Protein AF-A0A5C7Q2M7-F1 (afdb_monomer)

Solvent-accessible surface area (backbone atoms only — not comparable to full-atom values): 17673 Å² total; per-residue (Å²): 134,87,75,82,48,72,68,59,28,49,53,49,44,52,52,43,51,53,51,63,60,68,46,81,77,62,80,54,80,92,40,46,65,53,50,62,52,48,70,45,46,60,54,32,52,50,61,51,58,69,58,64,61,49,78,75,56,42,74,46,78,37,83,94,42,64,49,96,79,22,68,68,56,49,51,58,60,68,67,47,75,72,81,67,89,84,70,90,76,76,52,70,62,76,77,47,58,50,48,40,39,65,21,40,60,81,65,57,18,50,52,48,49,50,50,53,43,47,52,53,40,47,56,45,45,55,70,51,75,85,37,75,68,34,60,42,42,40,62,33,49,52,52,45,50,50,53,47,53,62,51,52,66,61,53,71,43,69,55,52,57,40,14,50,43,48,29,59,44,48,63,64,42,40,56,95,46,67,88,35,67,54,32,43,47,35,61,78,66,48,43,54,79,60,42,45,28,75,94,59,56,60,69,62,52,48,52,54,35,70,66,46,78,79,52,93,75,75,38,53,36,58,30,50,51,51,51,51,59,60,37,43,69,82,49,50,56,48,66,71,54,42,54,48,53,52,51,52,49,52,55,57,55,69,43,88,88,70,48,84,58,46,47,57,61,61,66,61,50,51,60,52,46,58,70,32,47,75,84,82,73,90,69,95,72,84,87,82,82,86,84,85,90,74,91,77,83,80,134

Nearest PDB structures (foldseek):
  6h2f-assembly1_J  TM=1.837E-01  e=7.563E+00  Aeromonas hydrophila subsp. hydrophila AL09-71

pLDDT: mean 75.09, std 18.88, range [27.41, 95.38]

Foldseek 3Di:
DDDDDLVNLLLLLVVLLVVLLPPPQDPDPLCNVVNVLSLCLLVLQVVLVDDVCCVVQNPCSDSVNPDCPRPVVVVSVVPPPPPDCPDDDDACCNVQQDALLLQEDDVVSVLVVLLVSLVSNCCSQPVPPPDPRVVSSVSSNVSSVVSNVSSVVVCVDLLSVLSNLVSLLSPQLADSDCLQLSNVLCVVVVCSNLQHSPPADSVVSVVSSVVPVPDPHAANQRSVVVSCNRSDLSDLQDPVSLVVSLVSLVVQQPDPPDDPRNRHDSVVSSVSSVVSHDDDPDDDDDDDDDDDDDPDDDD

Structure (mmCIF, N/CA/C/O backbone):
data_AF-A0A5C7Q2M7-F1
#
_entry.id   AF-A0A5C7Q2M7-F1
#
loop_
_atom_site.group_PDB
_atom_site.id
_atom_site.type_symbol
_atom_site.label_atom_id
_atom_site.label_alt_id
_atom_site.label_comp_id
_atom_site.label_asym_id
_atom_site.label_entity_id
_atom_site.label_seq_id
_atom_site.pdbx_PDB_ins_code
_atom_site.Cartn_x
_atom_site.Cartn_y
_atom_site.Cartn_z
_atom_site.occupancy
_atom_site.B_iso_or_equiv
_atom_site.auth_seq_id
_atom_site.auth_comp_id
_atom_site.auth_asym_id
_atom_site.auth_atom_id
_atom_site.pdbx_PDB_model_num
ATOM 1 N N . MET A 1 1 ? 28.046 7.693 4.154 1.00 38.03 1 MET A N 1
ATOM 2 C CA . MET A 1 1 ? 26.949 7.409 3.202 1.00 38.03 1 MET A CA 1
ATOM 3 C C . MET A 1 1 ? 27.587 6.748 1.987 1.00 38.03 1 MET A C 1
ATOM 5 O O . MET A 1 1 ? 28.243 7.447 1.228 1.00 38.03 1 MET A O 1
ATOM 9 N N . MET A 1 2 ? 27.538 5.417 1.864 1.00 44.50 2 MET A N 1
ATOM 10 C CA . MET A 1 2 ? 28.098 4.747 0.680 1.00 44.50 2 MET A CA 1
ATOM 11 C C . MET A 1 2 ? 27.167 5.000 -0.513 1.00 44.50 2 MET A C 1
ATOM 13 O O . MET A 1 2 ? 25.952 4.827 -0.408 1.00 44.50 2 MET A O 1
ATOM 17 N N . GLY A 1 3 ? 27.727 5.516 -1.605 1.00 59.09 3 GLY A N 1
ATOM 18 C CA . GLY A 1 3 ? 27.034 5.664 -2.881 1.00 59.09 3 GLY A CA 1
ATOM 19 C C . GLY A 1 3 ? 26.817 4.311 -3.552 1.00 59.09 3 GLY A C 1
ATOM 20 O O . GLY A 1 3 ? 27.581 3.390 -3.290 1.00 59.09 3 GLY A O 1
ATOM 21 N N . LEU A 1 4 ? 25.796 4.188 -4.406 1.00 62.28 4 LEU A N 1
ATOM 22 C CA . LEU A 1 4 ? 25.661 2.997 -5.251 1.00 62.28 4 LEU A CA 1
ATOM 23 C C . LEU A 1 4 ? 26.753 3.042 -6.321 1.00 62.28 4 LEU A C 1
ATOM 25 O O . LEU A 1 4 ? 26.863 4.042 -7.030 1.00 62.28 4 LEU A O 1
ATOM 29 N N . SER A 1 5 ? 27.528 1.972 -6.444 1.00 71.19 5 SER A N 1
ATOM 30 C CA . SER A 1 5 ? 28.455 1.773 -7.557 1.00 71.19 5 SER A CA 1
ATOM 31 C C . SER A 1 5 ? 27.706 1.619 -8.887 1.00 71.19 5 SER A C 1
ATOM 33 O O . SER A 1 5 ? 26.526 1.259 -8.915 1.00 71.19 5 SER A O 1
ATOM 35 N N . ASP A 1 6 ? 28.393 1.835 -10.010 1.00 66.94 6 ASP A N 1
ATOM 36 C CA . ASP A 1 6 ? 27.803 1.639 -11.343 1.00 66.94 6 ASP A CA 1
ATOM 37 C C . ASP A 1 6 ? 27.335 0.194 -11.568 1.00 66.94 6 ASP A C 1
ATOM 39 O O . ASP A 1 6 ? 26.298 -0.022 -12.192 1.00 66.94 6 ASP A O 1
ATOM 43 N N . GLY A 1 7 ? 28.028 -0.794 -10.989 1.00 62.97 7 GLY A N 1
ATOM 44 C CA . GLY A 1 7 ? 27.607 -2.197 -11.025 1.00 62.97 7 GLY A CA 1
ATOM 45 C C . GLY A 1 7 ? 26.276 -2.437 -10.305 1.00 62.97 7 GLY A C 1
ATOM 46 O O . GLY A 1 7 ? 25.375 -3.065 -10.860 1.00 62.97 7 GLY A O 1
ATOM 47 N N . GLU A 1 8 ? 26.100 -1.876 -9.105 1.00 65.38 8 GLU A N 1
ATOM 48 C CA . GLU A 1 8 ? 24.835 -1.972 -8.360 1.00 65.38 8 GLU A CA 1
ATOM 49 C C . GLU A 1 8 ? 23.698 -1.216 -9.060 1.00 65.38 8 GLU A C 1
ATOM 51 O O . GLU A 1 8 ? 22.549 -1.663 -9.054 1.00 65.38 8 GLU A O 1
ATOM 56 N N . ARG A 1 9 ? 23.999 -0.070 -9.682 1.00 71.69 9 ARG A N 1
ATOM 57 C CA . ARG A 1 9 ? 23.028 0.695 -10.480 1.00 71.69 9 ARG A CA 1
ATOM 58 C C . ARG A 1 9 ? 22.594 -0.093 -11.710 1.00 71.69 9 ARG A C 1
ATOM 60 O O . ARG A 1 9 ? 21.395 -0.189 -11.963 1.00 71.69 9 ARG A O 1
ATOM 67 N N . TYR A 1 10 ? 23.538 -0.708 -12.422 1.00 76.44 10 TYR A N 1
ATOM 68 C CA . TYR A 1 10 ? 23.264 -1.561 -13.578 1.00 76.44 10 TYR A CA 1
ATOM 69 C C . TYR A 1 10 ? 22.397 -2.764 -13.198 1.00 76.44 10 TYR A C 1
ATOM 71 O O . TYR A 1 10 ? 21.351 -2.982 -13.804 1.00 76.44 10 TYR A O 1
ATOM 79 N N . GLN A 1 11 ? 22.767 -3.494 -12.140 1.00 71.62 11 GLN A N 1
ATOM 80 C CA . GLN A 1 11 ? 22.000 -4.640 -11.642 1.00 71.62 11 GLN A CA 1
ATOM 81 C C . GLN A 1 11 ? 20.566 -4.253 -11.255 1.00 71.62 11 GLN A C 1
ATOM 83 O O . GLN A 1 11 ? 19.622 -4.996 -11.537 1.00 71.62 11 GLN A O 1
ATOM 88 N N . LYS A 1 12 ? 20.380 -3.082 -10.631 1.00 76.69 12 LYS A N 1
ATOM 89 C CA . LYS A 1 12 ? 19.046 -2.553 -10.321 1.00 76.69 12 LYS A CA 1
ATOM 90 C C . LYS A 1 12 ? 18.243 -2.270 -11.585 1.00 76.69 12 LYS A C 1
ATOM 92 O O . LYS A 1 12 ? 17.086 -2.670 -11.636 1.00 76.69 12 LYS A O 1
ATOM 97 N N . CYS A 1 13 ? 18.845 -1.651 -12.602 1.00 82.19 13 CYS A N 1
ATOM 98 C CA . CYS A 1 13 ? 18.176 -1.403 -13.884 1.00 82.19 13 CYS A CA 1
ATOM 99 C C . CYS A 1 13 ? 17.747 -2.713 -14.557 1.00 82.19 13 CYS A C 1
ATOM 101 O O . CYS A 1 13 ? 16.582 -2.848 -14.915 1.00 82.19 13 CYS A O 1
ATOM 103 N N . VAL A 1 14 ? 18.647 -3.701 -14.633 1.00 80.38 14 VAL A N 1
ATOM 104 C CA . VAL A 1 14 ? 18.354 -5.051 -15.147 1.00 80.38 14 VAL A CA 1
ATOM 105 C C . VAL A 1 14 ? 17.183 -5.681 -14.402 1.00 80.38 14 VAL A C 1
ATOM 107 O O . VAL A 1 14 ? 16.237 -6.152 -15.024 1.00 80.38 14 VAL A O 1
ATOM 110 N N . SER A 1 15 ? 17.222 -5.660 -13.067 1.00 79.88 15 SER A N 1
ATOM 111 C CA . SER A 1 15 ? 16.169 -6.263 -12.244 1.00 79.88 15 SER A CA 1
ATOM 112 C C . SER A 1 15 ? 14.822 -5.591 -12.494 1.00 79.88 15 SER A C 1
ATOM 114 O O . SER A 1 15 ? 13.813 -6.271 -12.625 1.00 79.88 15 SER A O 1
ATOM 116 N N . ILE A 1 16 ? 14.802 -4.259 -12.581 1.00 85.25 16 ILE A N 1
ATOM 117 C CA . ILE A 1 16 ? 13.586 -3.485 -12.836 1.00 85.25 16 ILE A CA 1
ATOM 118 C C . ILE A 1 16 ? 13.010 -3.800 -14.218 1.00 85.25 16 ILE A C 1
ATOM 120 O O . ILE A 1 16 ? 11.813 -4.052 -14.322 1.00 85.25 16 ILE A O 1
ATOM 124 N N . ILE A 1 17 ? 13.846 -3.823 -15.258 1.00 85.50 17 ILE A N 1
ATOM 125 C CA . ILE A 1 17 ? 13.414 -4.138 -16.624 1.00 85.50 17 ILE A CA 1
ATOM 126 C C . ILE A 1 17 ? 12.879 -5.573 -16.701 1.00 85.50 17 ILE A C 1
ATOM 128 O O . ILE A 1 17 ? 11.803 -5.781 -17.256 1.00 85.50 17 ILE A O 1
ATOM 132 N N . ASP A 1 18 ? 13.568 -6.541 -16.087 1.00 82.44 18 ASP A N 1
ATOM 133 C CA . ASP A 1 18 ? 13.111 -7.935 -15.992 1.00 82.44 18 ASP A CA 1
ATOM 134 C C . ASP A 1 18 ? 11.742 -8.034 -15.303 1.00 82.44 18 ASP A C 1
ATOM 136 O O . ASP A 1 18 ? 10.837 -8.693 -15.812 1.00 82.44 18 ASP A O 1
ATOM 140 N N . TYR A 1 19 ? 11.555 -7.335 -14.177 1.00 84.69 19 TYR A N 1
ATOM 141 C CA . TYR A 1 19 ? 10.265 -7.293 -13.487 1.00 84.69 19 TYR A CA 1
ATOM 142 C C . TYR A 1 19 ? 9.169 -6.683 -14.359 1.00 84.69 19 TYR A C 1
ATOM 144 O O . TYR A 1 19 ? 8.109 -7.286 -14.487 1.00 84.69 19 TYR A O 1
ATOM 152 N N . MET A 1 20 ? 9.417 -5.526 -14.980 1.00 85.31 20 MET A N 1
ATOM 153 C CA . MET A 1 20 ? 8.434 -4.857 -15.838 1.00 85.31 20 MET A CA 1
ATOM 154 C C . MET A 1 20 ? 8.058 -5.704 -17.060 1.00 85.31 20 MET A C 1
ATOM 156 O O . MET A 1 20 ? 6.901 -5.695 -17.467 1.00 85.31 20 MET A O 1
ATOM 160 N N . HIS A 1 21 ? 9.006 -6.459 -17.619 1.00 80.31 21 HIS A N 1
ATOM 161 C CA . HIS A 1 21 ? 8.767 -7.341 -18.761 1.00 80.31 21 HIS A CA 1
ATOM 162 C C . HIS A 1 21 ? 7.952 -8.594 -18.396 1.00 80.31 21 HIS A C 1
ATOM 164 O O . HIS A 1 21 ? 7.169 -9.078 -19.210 1.00 80.31 21 HIS A O 1
ATOM 170 N N . LYS A 1 22 ? 8.116 -9.103 -17.168 1.00 80.88 22 LYS A N 1
ATOM 171 C CA . LYS A 1 22 ? 7.402 -10.281 -16.642 1.00 80.88 22 LYS A CA 1
ATOM 172 C C . LYS A 1 22 ? 6.010 -9.980 -16.096 1.00 80.88 22 LYS A C 1
ATOM 174 O O . LYS A 1 22 ? 5.298 -10.915 -15.726 1.00 80.88 22 LYS A O 1
ATOM 179 N N . LEU A 1 23 ? 5.623 -8.708 -15.998 1.00 79.94 23 LEU A N 1
ATOM 180 C CA . LEU A 1 23 ? 4.266 -8.363 -15.594 1.00 79.94 23 LEU A CA 1
ATOM 181 C C . LEU A 1 23 ? 3.258 -8.943 -16.601 1.00 79.94 23 LEU A C 1
ATOM 183 O O . LEU A 1 23 ? 3.535 -8.960 -17.806 1.00 79.94 23 LEU A O 1
ATOM 187 N N . PRO A 1 24 ? 2.092 -9.428 -16.131 1.00 80.38 24 PRO A N 1
ATOM 188 C CA . PRO A 1 24 ? 1.019 -9.832 -17.024 1.00 80.38 24 PRO A CA 1
ATOM 189 C C . PRO A 1 24 ? 0.706 -8.710 -18.013 1.00 80.38 24 PRO A C 1
ATOM 191 O O . PRO A 1 24 ? 0.708 -7.532 -17.663 1.00 80.38 24 PRO A O 1
ATOM 194 N N . ARG A 1 25 ? 0.454 -9.074 -19.271 1.00 81.56 25 ARG A N 1
ATOM 195 C CA . ARG A 1 25 ? 0.091 -8.082 -20.282 1.00 81.56 25 ARG A CA 1
ATOM 196 C C . ARG A 1 25 ? -1.305 -7.563 -20.002 1.00 81.56 25 ARG A C 1
ATOM 198 O O . ARG A 1 25 ? -2.224 -8.356 -19.787 1.00 81.56 25 ARG A O 1
ATOM 205 N N . PHE A 1 26 ? -1.440 -6.243 -20.046 1.00 82.19 26 PHE A N 1
ATOM 206 C CA . PHE A 1 26 ? -2.723 -5.594 -19.850 1.00 82.19 26 PHE A CA 1
ATOM 207 C C . PHE A 1 26 ? -3.683 -5.971 -20.970 1.00 82.19 26 PHE A C 1
ATOM 209 O O . PHE A 1 26 ? -3.287 -6.046 -22.139 1.00 82.19 26 PHE A O 1
ATOM 216 N N . LYS A 1 27 ? -4.937 -6.209 -20.607 1.00 80.88 27 LYS A N 1
ATOM 217 C CA . LYS A 1 27 ? -6.013 -6.588 -21.520 1.00 80.88 27 LYS A CA 1
ATOM 218 C C . LYS A 1 27 ? -6.932 -5.417 -21.817 1.00 80.88 27 LYS A C 1
ATOM 220 O O . LYS A 1 27 ? -7.562 -5.405 -22.874 1.00 80.88 27 LYS A O 1
ATOM 225 N N . GLU A 1 28 ? -7.016 -4.444 -20.916 1.00 75.94 28 GLU A N 1
ATOM 226 C CA . GLU A 1 28 ? -7.846 -3.271 -21.135 1.00 75.94 28 GLU A CA 1
ATOM 227 C C . GLU A 1 28 ? -7.267 -2.372 -22.230 1.00 75.94 28 GLU A C 1
ATOM 229 O O . GLU A 1 28 ? -6.060 -2.124 -22.315 1.00 75.94 28 GLU A O 1
ATOM 234 N N . TYR A 1 29 ? -8.157 -1.872 -23.093 1.00 60.91 29 TYR A N 1
ATOM 235 C CA . TYR A 1 29 ? -7.796 -1.103 -24.287 1.00 60.91 29 TYR A CA 1
ATOM 236 C C . TYR A 1 29 ? -6.911 0.109 -23.962 1.00 60.91 29 TYR A C 1
ATOM 238 O O . TYR A 1 29 ? -5.978 0.415 -24.705 1.00 60.91 29 TYR A O 1
ATOM 246 N N . HIS A 1 30 ? -7.162 0.750 -22.818 1.00 66.38 30 HIS A N 1
ATOM 247 C CA . HIS A 1 30 ? -6.415 1.912 -22.342 1.00 66.38 30 HIS A CA 1
ATOM 248 C C . HIS A 1 30 ? -4.932 1.618 -22.061 1.00 66.38 30 HIS A C 1
ATOM 250 O O . HIS A 1 30 ? -4.119 2.538 -22.082 1.00 66.38 30 HIS A O 1
ATOM 256 N N . TYR A 1 31 ? -4.553 0.352 -21.867 1.00 72.12 31 TYR A N 1
ATOM 257 C CA . TYR A 1 31 ? -3.204 -0.048 -21.453 1.00 72.12 31 TYR A CA 1
ATOM 258 C C . TYR A 1 31 ? -2.437 -0.827 -22.530 1.00 72.12 31 TYR A C 1
ATOM 260 O O . TYR A 1 31 ? -1.262 -1.157 -22.355 1.00 72.12 31 TYR A O 1
ATOM 268 N N . LEU A 1 32 ? -3.055 -1.092 -23.686 1.00 79.31 32 LEU A N 1
ATOM 269 C CA . LEU A 1 32 ? -2.414 -1.834 -24.778 1.00 79.31 32 LEU A CA 1
ATOM 270 C C . LEU A 1 32 ? -1.170 -1.123 -25.326 1.00 79.31 32 LEU A C 1
ATOM 272 O O . LEU A 1 32 ? -0.203 -1.777 -25.728 1.00 79.31 32 LEU A O 1
ATOM 276 N N . HIS A 1 33 ? -1.159 0.213 -25.309 1.00 83.38 33 HIS A N 1
ATOM 277 C CA . HIS A 1 33 ? 0.021 0.972 -25.714 1.00 83.38 33 HIS A CA 1
ATOM 278 C C . HIS A 1 33 ? 1.215 0.708 -24.782 1.00 83.38 33 HIS A C 1
ATOM 280 O O . HIS A 1 33 ? 2.341 0.560 -25.258 1.00 83.38 33 HIS A O 1
ATOM 286 N N . ILE A 1 34 ? 0.967 0.536 -23.477 1.00 85.75 34 ILE A N 1
ATOM 287 C CA . ILE A 1 34 ? 2.002 0.221 -22.484 1.00 85.75 34 ILE A CA 1
ATOM 288 C C . ILE A 1 34 ? 2.663 -1.117 -22.816 1.00 85.75 34 ILE A C 1
ATOM 290 O O . ILE A 1 34 ? 3.889 -1.191 -22.816 1.00 85.75 34 ILE A O 1
ATOM 294 N N . ASN A 1 35 ? 1.896 -2.142 -23.209 1.00 85.94 35 ASN A N 1
ATOM 295 C CA . ASN A 1 35 ? 2.464 -3.430 -23.635 1.00 85.94 35 ASN A CA 1
ATOM 296 C C . ASN A 1 35 ? 3.492 -3.258 -24.767 1.00 85.94 35 ASN A C 1
ATOM 298 O O . ASN A 1 35 ? 4.574 -3.838 -24.709 1.00 85.94 35 ASN A O 1
ATOM 302 N N . THR A 1 36 ? 3.189 -2.393 -25.740 1.00 86.50 36 THR A N 1
ATOM 303 C CA . THR A 1 36 ? 4.091 -2.099 -26.867 1.00 86.50 36 THR A CA 1
ATOM 304 C C . THR A 1 36 ? 5.369 -1.385 -26.414 1.00 86.50 36 THR A C 1
ATOM 306 O O . THR A 1 36 ? 6.436 -1.576 -26.998 1.00 86.50 36 THR A O 1
ATOM 309 N N . LEU A 1 37 ? 5.283 -0.533 -25.389 1.00 88.94 37 LEU A N 1
ATOM 310 C CA . LEU A 1 37 ? 6.446 0.138 -24.805 1.00 88.94 37 LEU A CA 1
ATOM 311 C C . LEU A 1 37 ? 7.306 -0.836 -23.986 1.00 88.94 37 LEU A C 1
ATOM 313 O O . LEU A 1 37 ? 8.532 -0.777 -24.075 1.00 88.94 37 LEU A O 1
ATOM 317 N N . LEU A 1 38 ? 6.685 -1.763 -23.248 1.00 87.56 38 LEU A N 1
ATOM 318 C CA . LEU A 1 38 ? 7.386 -2.798 -22.481 1.00 87.56 38 LEU A CA 1
ATOM 319 C C . LEU A 1 38 ? 8.227 -3.716 -23.377 1.00 87.56 38 LEU A C 1
ATOM 321 O O . LEU A 1 38 ? 9.345 -4.073 -23.007 1.00 87.56 38 LEU A O 1
ATOM 325 N N . ASP A 1 39 ? 7.740 -4.038 -24.577 1.00 84.69 39 ASP A N 1
ATOM 326 C CA . ASP A 1 39 ? 8.482 -4.855 -25.551 1.00 84.69 39 ASP A CA 1
ATOM 327 C C . ASP A 1 39 ? 9.743 -4.153 -26.075 1.00 84.69 39 ASP A C 1
ATOM 329 O O . ASP A 1 39 ? 10.698 -4.797 -26.509 1.00 84.69 39 ASP A O 1
ATOM 333 N N . LYS A 1 40 ? 9.788 -2.819 -25.989 1.00 86.62 40 LYS A N 1
ATOM 334 C CA . LYS A 1 40 ? 10.930 -2.005 -26.422 1.00 86.62 40 LYS A CA 1
ATOM 335 C C . LYS A 1 40 ? 11.969 -1.779 -25.320 1.00 86.62 40 LYS A C 1
ATOM 337 O O . LYS A 1 40 ? 13.064 -1.315 -25.639 1.00 86.62 40 LYS A O 1
ATOM 342 N N . LEU A 1 41 ? 11.675 -2.116 -24.058 1.00 85.12 41 LEU A N 1
ATOM 343 C CA . LEU A 1 41 ? 12.564 -1.846 -22.918 1.00 85.12 41 LEU A CA 1
ATOM 344 C C . LEU A 1 41 ? 13.908 -2.567 -23.026 1.00 85.12 41 LEU A C 1
ATOM 346 O O . LEU A 1 41 ? 14.954 -1.924 -22.939 1.00 85.12 41 LEU A O 1
ATOM 350 N N . TRP A 1 42 ? 13.892 -3.880 -23.256 1.00 83.38 42 TRP A N 1
ATOM 351 C CA . TRP A 1 42 ? 15.118 -4.662 -23.439 1.00 83.38 42 TRP A CA 1
ATOM 352 C C . TRP A 1 42 ? 15.943 -4.192 -24.644 1.00 83.38 42 TRP A C 1
ATOM 354 O O . TRP A 1 42 ? 17.134 -3.922 -24.468 1.00 83.38 42 TRP A O 1
ATOM 364 N N . PRO A 1 43 ? 15.346 -4.001 -25.838 1.00 82.12 43 PRO A N 1
ATOM 365 C CA . PRO A 1 43 ? 16.050 -3.415 -26.974 1.00 82.12 43 PRO A CA 1
ATOM 366 C C . PRO A 1 43 ? 16.709 -2.066 -26.661 1.00 82.12 43 PRO A C 1
ATOM 368 O O . PRO A 1 43 ? 17.871 -1.869 -27.012 1.00 82.12 43 PRO A O 1
ATOM 371 N N . ALA A 1 44 ? 16.003 -1.154 -25.986 1.00 81.62 44 ALA A N 1
ATOM 372 C CA . ALA A 1 44 ? 16.536 0.161 -25.625 1.00 81.62 44 ALA A CA 1
ATOM 373 C C . ALA A 1 44 ? 17.678 0.071 -24.596 1.00 81.62 44 ALA A C 1
ATOM 375 O O . ALA A 1 44 ? 18.639 0.834 -24.667 1.00 81.62 44 ALA A O 1
ATOM 376 N N . PHE A 1 45 ? 17.601 -0.873 -23.656 1.00 82.56 45 PHE A N 1
ATOM 377 C CA . PHE A 1 45 ? 18.627 -1.086 -22.632 1.00 82.56 45 PHE A CA 1
ATOM 378 C C . PHE A 1 45 ? 19.910 -1.714 -23.171 1.00 82.56 45 PHE A C 1
ATOM 380 O O . PHE A 1 45 ? 21.016 -1.336 -22.771 1.00 82.56 45 PHE A O 1
ATOM 387 N N . LEU A 1 46 ? 19.781 -2.655 -24.104 1.00 74.31 46 LEU A N 1
ATOM 388 C CA . LEU A 1 46 ? 20.922 -3.351 -24.691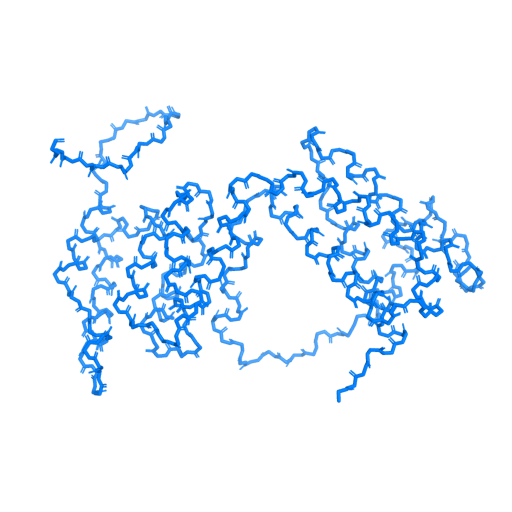 1.00 74.31 46 LEU A CA 1
ATOM 389 C C . LEU A 1 46 ? 21.620 -2.508 -25.770 1.00 74.31 46 LEU A C 1
ATOM 391 O O . LEU A 1 46 ? 22.850 -2.497 -25.824 1.00 74.31 46 LEU A O 1
ATOM 395 N N . ARG A 1 47 ? 20.870 -1.754 -26.589 1.00 64.94 47 ARG A N 1
ATOM 396 C CA . ARG A 1 47 ? 21.437 -0.922 -27.671 1.00 64.94 47 ARG A CA 1
ATOM 397 C C . ARG A 1 47 ? 22.262 0.260 -27.160 1.00 64.94 47 ARG A C 1
ATOM 399 O O . ARG A 1 47 ? 23.339 0.494 -27.705 1.00 64.94 47 ARG A O 1
ATOM 406 N N . GLY A 1 48 ? 21.851 0.910 -26.067 1.00 55.97 48 GLY A N 1
ATOM 407 C CA . GLY A 1 48 ? 22.644 1.960 -25.407 1.00 55.97 48 GLY A CA 1
ATOM 408 C C . GLY A 1 48 ? 23.991 1.479 -24.836 1.00 55.97 48 GLY A C 1
ATOM 409 O O . GLY A 1 48 ? 24.869 2.291 -24.549 1.00 55.97 48 GLY A O 1
ATOM 410 N N . ASN A 1 49 ? 24.183 0.158 -24.711 1.00 53.59 49 ASN A N 1
ATOM 411 C CA . ASN A 1 49 ? 25.373 -0.481 -24.141 1.00 53.59 49 ASN A CA 1
ATOM 412 C C . ASN A 1 49 ? 26.155 -1.374 -25.141 1.00 53.59 49 ASN A C 1
ATOM 414 O O . ASN A 1 49 ? 27.035 -2.129 -24.721 1.00 53.59 49 ASN A O 1
ATOM 418 N N . SER A 1 50 ? 25.877 -1.310 -26.452 1.00 48.91 50 SER A N 1
ATOM 419 C CA . SER A 1 50 ? 26.512 -2.177 -27.471 1.00 48.91 50 SER A CA 1
ATOM 420 C C . SER A 1 50 ? 28.032 -1.923 -27.546 1.00 48.91 50 SER A C 1
ATOM 422 O O . SER A 1 50 ? 28.471 -0.798 -27.755 1.00 48.91 50 SER A O 1
ATOM 424 N N . ASN A 1 51 ? 28.935 -2.884 -27.315 1.00 44.56 51 ASN A N 1
ATOM 425 C CA . ASN A 1 51 ? 29.064 -4.153 -28.038 1.00 44.56 51 ASN A CA 1
ATOM 426 C C . ASN A 1 51 ? 29.479 -5.358 -27.169 1.00 44.56 51 ASN A C 1
ATOM 428 O O . ASN A 1 51 ? 29.531 -6.470 -27.678 1.00 44.56 51 ASN A O 1
ATOM 432 N N . SER A 1 52 ? 29.821 -5.200 -25.891 1.00 49.97 52 SER A N 1
ATOM 433 C CA . SER A 1 52 ? 30.491 -6.265 -25.116 1.00 49.97 52 SER A CA 1
ATOM 434 C C . SER A 1 52 ? 29.614 -7.492 -24.829 1.00 49.97 52 SER A C 1
ATOM 436 O O . SER A 1 52 ? 30.124 -8.609 -24.809 1.00 49.97 52 SER A O 1
ATOM 438 N N . LEU A 1 53 ? 28.298 -7.318 -24.676 1.00 47.84 53 LEU A N 1
ATOM 439 C CA . LEU A 1 53 ? 27.357 -8.428 -24.472 1.00 47.84 53 LEU A CA 1
ATOM 440 C C . LEU A 1 53 ? 27.163 -9.285 -25.733 1.00 47.84 53 LEU A C 1
ATOM 442 O O . LEU A 1 53 ? 27.067 -10.501 -25.618 1.00 47.84 53 LEU A O 1
ATOM 446 N N . HIS A 1 54 ? 27.215 -8.691 -26.928 1.00 44.19 54 HIS A N 1
ATOM 447 C CA . HIS A 1 54 ? 27.175 -9.431 -28.196 1.00 44.19 54 HIS A CA 1
ATOM 448 C C . HIS A 1 54 ? 28.429 -10.310 -28.385 1.00 44.19 54 HIS A C 1
ATOM 450 O O . HIS A 1 54 ? 28.350 -11.384 -28.979 1.00 44.19 54 HIS A O 1
ATOM 456 N N . TRP A 1 55 ? 29.588 -9.891 -27.862 1.00 43.44 55 TRP A N 1
ATOM 457 C CA . TRP A 1 55 ? 30.819 -10.696 -27.902 1.00 43.44 55 TRP A CA 1
ATOM 458 C C . TRP A 1 55 ? 30.795 -11.895 -26.944 1.00 43.44 55 TRP A C 1
ATOM 460 O O . TRP A 1 55 ? 31.491 -12.873 -27.194 1.00 43.44 55 TRP A O 1
ATOM 470 N N . ILE A 1 56 ? 30.010 -11.828 -25.864 1.00 48.16 56 ILE A N 1
ATOM 471 C CA . ILE A 1 56 ? 29.942 -12.878 -24.834 1.00 48.16 56 ILE A CA 1
ATOM 472 C C . ILE A 1 56 ? 28.736 -13.808 -25.044 1.00 48.16 56 ILE A C 1
ATOM 474 O O . ILE A 1 56 ? 28.834 -14.996 -24.755 1.00 48.16 56 ILE A O 1
ATOM 478 N N . LEU A 1 57 ? 27.612 -13.293 -25.554 1.00 50.19 57 LEU A N 1
ATOM 479 C CA . LEU A 1 57 ? 26.325 -14.004 -25.612 1.00 50.19 57 LEU A CA 1
ATOM 480 C C . LEU A 1 57 ? 25.763 -14.174 -27.034 1.00 50.19 57 LEU A C 1
ATOM 482 O O . LEU A 1 57 ? 24.690 -14.741 -27.209 1.00 50.19 57 LEU A O 1
ATOM 486 N N . GLY A 1 58 ? 26.469 -13.692 -28.061 1.00 46.50 58 GLY A N 1
ATOM 487 C CA . GLY A 1 58 ? 26.056 -13.843 -29.456 1.00 46.50 58 GLY A CA 1
ATOM 488 C C . GLY A 1 58 ? 24.715 -13.173 -29.797 1.00 46.50 58 GLY A C 1
ATOM 489 O O . GLY A 1 58 ? 24.290 -12.192 -29.176 1.00 46.50 58 GLY A O 1
ATOM 490 N N . SER A 1 59 ? 24.052 -13.711 -30.823 1.00 44.41 59 SER A N 1
ATOM 491 C CA . SER A 1 59 ? 22.779 -13.228 -31.378 1.00 44.41 59 SER A CA 1
ATOM 492 C C . SER A 1 59 ? 21.576 -13.378 -30.435 1.00 44.41 59 SER A C 1
ATOM 494 O O . SER A 1 59 ? 20.536 -12.777 -30.700 1.00 44.41 59 SER A O 1
ATOM 496 N N . GLU A 1 60 ? 21.710 -14.090 -29.310 1.00 45.12 60 GLU A N 1
ATOM 497 C CA . GLU A 1 60 ? 20.661 -14.212 -28.278 1.00 45.12 60 GLU A CA 1
ATOM 498 C C . GLU A 1 60 ? 20.384 -12.897 -27.530 1.00 45.12 60 GLU A C 1
ATOM 500 O O . GLU A 1 60 ? 19.390 -12.764 -26.828 1.00 45.12 60 GLU A O 1
ATOM 505 N N . SER A 1 61 ? 21.241 -11.886 -27.702 1.00 44.91 61 SER A N 1
ATOM 506 C CA . SER A 1 61 ? 21.025 -10.528 -27.180 1.00 44.91 61 SER A CA 1
ATOM 507 C C . SER A 1 61 ? 20.112 -9.656 -28.060 1.00 44.91 61 SER A C 1
ATOM 509 O O . SER A 1 61 ? 19.868 -8.490 -27.741 1.00 44.91 61 SER A O 1
ATOM 511 N N . SER A 1 62 ? 19.613 -10.193 -29.178 1.00 45.12 62 SER A N 1
ATOM 512 C CA . SER A 1 62 ? 18.678 -9.506 -30.073 1.00 45.12 62 SER A CA 1
ATOM 513 C C . SER A 1 62 ? 17.219 -9.799 -29.705 1.00 45.12 62 SER A C 1
ATOM 515 O O . SER A 1 62 ? 16.885 -10.873 -29.214 1.00 45.12 62 SER A O 1
ATOM 517 N N . ALA A 1 63 ? 16.334 -8.828 -29.947 1.00 43.59 63 ALA A N 1
ATOM 518 C CA . ALA A 1 63 ? 14.922 -8.881 -29.553 1.00 43.59 63 ALA A CA 1
ATOM 519 C C . ALA A 1 63 ? 14.140 -10.078 -30.134 1.00 43.59 63 ALA A C 1
ATOM 521 O O . ALA A 1 63 ? 13.133 -10.471 -29.561 1.00 43.59 63 ALA A O 1
ATOM 522 N N . GLU A 1 64 ? 14.597 -10.651 -31.252 1.00 43.97 64 GLU A N 1
ATOM 523 C CA . GLU A 1 64 ? 13.984 -11.822 -31.900 1.00 43.97 64 GLU A CA 1
ATOM 524 C C . GLU A 1 64 ? 14.354 -13.161 -31.234 1.00 43.97 64 GLU A C 1
ATOM 526 O O . GLU A 1 64 ? 13.754 -14.185 -31.554 1.00 43.97 64 GLU A O 1
ATOM 531 N N . HIS A 1 65 ? 15.328 -13.174 -30.317 1.00 43.62 65 HIS A N 1
ATOM 532 C CA . HIS A 1 65 ? 15.890 -14.394 -29.719 1.00 43.62 65 HIS A CA 1
ATOM 533 C C . HIS A 1 65 ? 15.907 -14.374 -28.180 1.00 43.62 65 HIS A C 1
ATOM 535 O O . HIS A 1 65 ? 16.488 -15.258 -27.554 1.00 43.62 65 HIS A O 1
ATOM 541 N N . LEU A 1 66 ? 15.274 -13.369 -27.566 1.00 48.41 66 LEU A N 1
ATOM 542 C CA . LEU A 1 66 ? 15.138 -13.249 -26.116 1.00 48.41 66 LEU A CA 1
ATOM 543 C C . LEU A 1 66 ? 13.902 -14.042 -25.657 1.00 48.41 66 LEU A C 1
ATOM 545 O O . LEU A 1 66 ? 12.790 -13.520 -25.642 1.00 48.41 66 LEU A O 1
ATOM 549 N N . ASP A 1 67 ? 14.095 -15.312 -25.308 1.00 55.00 67 ASP A N 1
ATOM 550 C CA . ASP A 1 67 ? 13.074 -16.159 -24.684 1.00 55.00 67 ASP A CA 1
ATOM 551 C C . ASP A 1 67 ? 13.483 -16.594 -23.262 1.00 55.00 67 ASP A C 1
ATOM 553 O O . ASP A 1 67 ? 14.575 -16.272 -22.772 1.00 55.00 67 ASP A O 1
ATOM 557 N N . ASP A 1 68 ? 12.594 -17.320 -22.578 1.00 49.09 68 ASP A N 1
ATOM 558 C CA . ASP A 1 68 ? 12.807 -17.816 -21.211 1.00 49.09 68 ASP A CA 1
ATOM 559 C C . ASP A 1 68 ? 13.990 -18.798 -21.084 1.00 49.09 68 ASP A C 1
ATOM 561 O O . ASP A 1 68 ? 14.412 -19.102 -19.965 1.00 49.09 68 ASP A O 1
ATOM 565 N N . GLN A 1 69 ? 14.531 -19.289 -22.205 1.00 50.00 69 GLN A N 1
ATOM 566 C CA . GLN A 1 69 ? 15.701 -20.165 -22.268 1.00 50.00 69 GLN A CA 1
ATOM 567 C C . GLN A 1 69 ? 16.981 -19.434 -22.695 1.00 50.00 69 GLN A C 1
ATOM 569 O O . GLN A 1 69 ? 18.051 -20.046 -22.682 1.00 50.00 69 GLN A O 1
ATOM 574 N N . SER A 1 70 ? 16.907 -18.141 -23.024 1.00 51.69 70 SER A N 1
ATOM 575 C CA . SER A 1 70 ? 18.080 -17.365 -23.426 1.00 51.69 70 SER A CA 1
ATOM 576 C C . SER A 1 70 ? 19.144 -17.342 -22.323 1.00 51.69 70 SER A C 1
ATOM 578 O O . SER A 1 70 ? 18.862 -17.109 -21.138 1.00 51.69 70 SER A O 1
ATOM 580 N N . LEU A 1 71 ? 20.408 -17.529 -22.716 1.00 53.00 71 LEU A N 1
ATOM 581 C CA . LEU A 1 71 ? 21.551 -17.562 -21.795 1.00 53.00 71 LEU A CA 1
ATOM 582 C C . LEU A 1 71 ? 21.653 -16.290 -20.947 1.00 53.00 71 LEU A C 1
ATOM 584 O O . LEU A 1 71 ? 22.087 -16.343 -19.795 1.00 53.00 71 LEU A O 1
ATOM 588 N N . LEU A 1 72 ? 21.219 -15.155 -21.499 1.00 57.62 72 LEU A N 1
ATOM 589 C CA . LEU A 1 72 ? 21.155 -13.872 -20.806 1.00 57.62 72 LEU A CA 1
ATOM 590 C C . LEU A 1 72 ? 20.169 -13.906 -19.627 1.00 57.62 72 LEU A C 1
ATOM 592 O O . LEU A 1 72 ? 20.536 -13.528 -18.511 1.00 57.62 72 LEU A O 1
ATOM 596 N N . LEU A 1 73 ? 18.939 -14.389 -19.843 1.00 55.84 73 LEU A N 1
ATOM 597 C CA . LEU A 1 73 ? 17.956 -14.534 -18.768 1.00 55.84 73 LEU A CA 1
ATOM 598 C C . LEU A 1 73 ? 18.415 -15.570 -17.741 1.00 55.84 73 LEU A C 1
ATOM 600 O O . LEU A 1 73 ? 18.309 -15.311 -16.540 1.00 55.84 73 LEU A O 1
ATOM 604 N N . CYS A 1 74 ? 18.982 -16.697 -18.178 1.00 55.88 74 CYS A N 1
ATOM 605 C CA . CYS A 1 74 ? 19.530 -17.706 -17.273 1.00 55.88 74 CYS A CA 1
ATOM 606 C C . CYS A 1 74 ? 20.680 -17.154 -16.413 1.00 55.88 74 CYS A C 1
ATOM 608 O O . CYS A 1 74 ? 20.713 -17.409 -15.210 1.00 55.88 74 CYS A O 1
ATOM 610 N N . ALA A 1 75 ? 21.586 -16.349 -16.977 1.00 59.69 75 ALA A N 1
ATOM 611 C CA . ALA A 1 75 ? 22.684 -15.723 -16.237 1.00 59.69 75 ALA A CA 1
ATOM 612 C C . ALA A 1 75 ? 22.180 -14.705 -15.200 1.00 59.69 75 ALA A C 1
ATOM 614 O O . ALA A 1 75 ? 22.649 -14.692 -14.058 1.00 59.69 75 ALA A O 1
ATOM 615 N N . PHE A 1 76 ? 21.176 -13.894 -15.549 1.00 58.62 76 PHE A N 1
ATOM 616 C CA . PHE A 1 76 ? 20.549 -12.970 -14.600 1.00 58.62 76 PHE A CA 1
ATOM 617 C C . PHE A 1 76 ? 19.758 -13.687 -13.502 1.00 58.62 76 PHE A C 1
ATOM 619 O O . PHE A 1 76 ? 19.736 -13.225 -12.360 1.00 58.62 76 PHE A O 1
ATOM 626 N N . GLN A 1 77 ? 19.135 -14.825 -13.811 1.00 58.34 77 GLN A N 1
ATOM 627 C CA . GLN A 1 77 ? 18.454 -15.660 -12.821 1.00 58.34 77 GLN A CA 1
ATOM 628 C C . GLN A 1 77 ? 19.445 -16.381 -11.896 1.00 58.34 77 GLN A C 1
ATOM 630 O O . GLN A 1 77 ? 19.207 -16.438 -10.690 1.00 58.34 77 GLN A O 1
ATOM 635 N N . ALA A 1 78 ? 20.571 -16.867 -12.427 1.00 56.66 78 ALA A N 1
ATOM 636 C CA . ALA A 1 78 ? 21.623 -17.541 -11.666 1.00 56.66 78 ALA A CA 1
ATOM 637 C 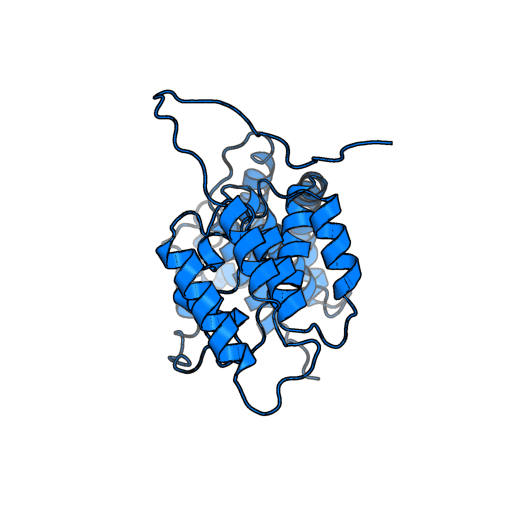C . ALA A 1 78 ? 22.402 -16.590 -10.739 1.00 56.66 78 ALA A C 1
ATOM 639 O O . ALA A 1 78 ? 22.883 -17.013 -9.690 1.00 56.66 78 ALA A O 1
ATOM 640 N N . GLY A 1 79 ? 22.498 -15.306 -11.102 1.00 48.66 79 GLY A N 1
ATOM 641 C CA . GLY A 1 79 ? 23.114 -14.255 -10.288 1.00 48.66 79 GLY A CA 1
ATOM 642 C C . GLY A 1 79 ? 22.211 -13.671 -9.199 1.00 48.66 79 GLY A C 1
ATOM 643 O O . GLY A 1 79 ? 22.668 -12.825 -8.425 1.00 48.66 79 GLY A O 1
ATOM 644 N N . LYS A 1 80 ? 20.937 -14.089 -9.103 1.00 46.84 80 LYS A N 1
ATOM 645 C CA . LYS A 1 80 ? 20.117 -13.719 -7.945 1.00 46.84 80 LYS A CA 1
ATOM 646 C C . LYS A 1 80 ? 20.778 -14.351 -6.722 1.00 46.84 80 LYS A C 1
ATOM 648 O O . LYS A 1 80 ? 20.980 -15.568 -6.736 1.00 46.84 80 LYS A O 1
ATOM 653 N N . PRO A 1 81 ? 21.127 -13.578 -5.674 1.00 44.78 81 PRO A N 1
ATOM 654 C CA . PRO A 1 81 ? 21.527 -14.194 -4.422 1.00 44.78 81 PRO A CA 1
ATOM 655 C C . PRO A 1 81 ? 20.427 -15.195 -4.081 1.00 44.78 81 PRO A C 1
ATOM 657 O O . PRO A 1 81 ? 19.253 -14.813 -4.006 1.00 44.78 81 PRO A O 1
ATOM 660 N N . ARG A 1 82 ? 20.787 -16.486 -3.969 1.00 43.50 82 ARG A N 1
ATOM 661 C CA . ARG A 1 82 ? 19.907 -17.471 -3.333 1.00 43.50 82 ARG A CA 1
ATOM 662 C C . ARG A 1 82 ? 19.423 -16.766 -2.087 1.00 43.50 82 ARG A C 1
ATOM 664 O O . ARG A 1 82 ? 20.286 -16.276 -1.359 1.00 43.50 82 ARG A O 1
ATOM 671 N N . LYS A 1 83 ? 18.099 -16.622 -1.926 1.00 42.12 83 LYS A N 1
ATOM 672 C CA . LYS A 1 83 ? 17.512 -16.113 -0.688 1.00 42.12 83 LYS A CA 1
ATOM 673 C C . LYS A 1 83 ? 18.257 -16.844 0.417 1.00 42.12 83 LYS A C 1
ATOM 675 O O . LYS A 1 83 ? 18.090 -18.048 0.570 1.00 42.12 83 LYS A O 1
ATOM 680 N N . THR A 1 84 ? 19.198 -16.161 1.057 1.00 39.53 84 THR A N 1
ATOM 681 C CA . THR A 1 84 ? 19.754 -16.655 2.293 1.00 39.53 84 THR A CA 1
ATOM 682 C C . THR A 1 84 ? 18.544 -16.747 3.192 1.00 39.53 84 THR A C 1
ATOM 684 O O . THR A 1 84 ? 17.715 -15.833 3.175 1.00 39.53 84 THR A O 1
ATOM 687 N N . ASP A 1 85 ? 18.420 -17.856 3.906 1.00 38.50 85 ASP A N 1
ATOM 688 C CA . ASP A 1 85 ? 17.428 -18.066 4.955 1.00 38.50 85 ASP A CA 1
ATOM 689 C C . ASP A 1 85 ? 17.679 -17.071 6.112 1.00 38.50 85 ASP A C 1
ATOM 691 O O . ASP A 1 85 ? 17.964 -17.435 7.246 1.00 38.50 85 ASP A O 1
ATOM 695 N N . LEU A 1 86 ? 17.640 -15.772 5.814 1.00 40.31 86 LEU A N 1
ATOM 696 C CA . LEU A 1 86 ? 17.479 -14.671 6.748 1.00 40.31 86 LEU A CA 1
ATOM 697 C C . LEU A 1 86 ? 15.977 -14.534 6.982 1.00 40.31 86 LEU A C 1
ATOM 699 O O . LEU A 1 86 ? 15.369 -13.535 6.614 1.00 40.31 86 LEU A O 1
ATOM 703 N N . ASP A 1 87 ? 15.365 -15.585 7.514 1.00 44.84 87 ASP A N 1
ATOM 704 C CA . ASP A 1 87 ? 13.932 -15.605 7.768 1.00 44.84 87 ASP A CA 1
ATOM 705 C C . ASP A 1 87 ? 13.641 -16.441 9.015 1.00 44.84 87 ASP A C 1
ATOM 707 O O . ASP A 1 87 ? 13.316 -17.616 8.918 1.00 44.84 87 ASP A O 1
ATOM 711 N N . THR A 1 88 ? 13.763 -15.833 10.199 1.00 41.41 88 THR A N 1
ATOM 712 C CA . THR A 1 88 ? 13.036 -16.279 11.409 1.00 41.41 88 THR A CA 1
ATOM 713 C C . THR A 1 88 ? 12.775 -15.140 12.408 1.00 41.41 88 THR A C 1
ATOM 715 O O . THR A 1 88 ? 12.745 -15.370 13.613 1.00 41.41 88 THR A O 1
ATOM 718 N N . ALA A 1 89 ? 12.590 -13.899 11.947 1.00 44.38 89 ALA A N 1
ATOM 719 C CA . ALA A 1 89 ? 12.080 -12.821 12.810 1.00 44.38 89 ALA A CA 1
ATOM 720 C C . ALA A 1 89 ? 11.389 -11.694 12.023 1.00 44.38 89 ALA A C 1
ATOM 722 O O . ALA A 1 89 ? 11.454 -10.533 12.419 1.00 44.38 89 ALA A O 1
ATOM 723 N N . ASN A 1 90 ? 10.766 -12.000 10.882 1.00 52.25 90 ASN A N 1
ATOM 724 C CA . ASN A 1 90 ? 9.956 -10.997 10.198 1.00 52.25 90 ASN A CA 1
ATOM 725 C C . ASN A 1 90 ? 8.646 -10.841 10.973 1.00 52.25 90 ASN A C 1
ATOM 727 O O . ASN A 1 90 ? 7.888 -11.801 11.105 1.00 52.25 90 ASN A O 1
ATOM 731 N N . SER A 1 91 ? 8.421 -9.644 11.517 1.00 62.94 91 SER A N 1
ATOM 732 C CA . SER A 1 91 ? 7.193 -9.309 12.240 1.00 62.94 91 SER A CA 1
ATOM 733 C C . SER A 1 91 ? 5.976 -9.549 11.339 1.00 62.94 91 SER A C 1
ATOM 735 O O . SER A 1 91 ? 6.078 -9.401 10.115 1.00 62.94 91 SER A O 1
ATOM 737 N N . TRP A 1 92 ? 4.808 -9.879 11.909 1.00 69.19 92 TRP A N 1
ATOM 738 C CA . TRP A 1 92 ? 3.555 -10.023 11.142 1.00 69.19 92 TRP A CA 1
ATOM 739 C C . TRP A 1 92 ? 3.340 -8.830 10.190 1.00 69.19 92 TRP A C 1
ATOM 741 O O . TRP A 1 92 ? 2.920 -8.974 9.041 1.00 69.19 92 TRP A O 1
ATOM 751 N N . ARG A 1 93 ? 3.739 -7.638 10.640 1.00 66.56 93 ARG A N 1
ATOM 752 C CA . ARG A 1 93 ? 3.695 -6.389 9.883 1.00 66.56 93 ARG A CA 1
ATOM 753 C C . ARG A 1 93 ? 4.520 -6.420 8.590 1.00 66.56 93 ARG A C 1
ATOM 755 O O . ARG A 1 93 ? 4.042 -5.916 7.580 1.00 66.56 93 ARG A O 1
ATOM 762 N N . ASP A 1 94 ? 5.715 -7.007 8.585 1.00 66.25 94 ASP A N 1
ATOM 763 C CA . ASP A 1 94 ? 6.570 -7.067 7.386 1.00 66.25 94 ASP A CA 1
ATOM 764 C C . ASP A 1 94 ? 6.010 -8.011 6.319 1.00 66.25 94 ASP A C 1
ATOM 766 O O . ASP A 1 94 ? 6.145 -7.766 5.119 1.00 66.25 94 ASP A O 1
ATOM 770 N N . GLN A 1 95 ? 5.359 -9.087 6.756 1.00 68.62 95 GLN A N 1
ATOM 771 C CA . GLN A 1 95 ? 4.813 -10.100 5.857 1.00 68.62 95 GLN A CA 1
ATOM 772 C C . GLN A 1 95 ? 3.440 -9.690 5.308 1.00 68.62 95 GLN A C 1
ATOM 774 O O . GLN A 1 95 ? 3.163 -9.848 4.112 1.00 68.62 95 GLN A O 1
ATOM 779 N N . TYR A 1 96 ? 2.589 -9.125 6.167 1.00 71.81 96 TYR A N 1
ATOM 780 C CA . TYR A 1 96 ? 1.157 -9.038 5.901 1.00 71.81 96 TYR A CA 1
ATOM 781 C C . TYR A 1 96 ? 0.613 -7.620 5.774 1.00 71.81 96 TYR A C 1
ATOM 783 O O . TYR A 1 96 ? -0.471 -7.466 5.219 1.00 71.81 96 TYR A O 1
ATOM 791 N N . LEU A 1 97 ? 1.324 -6.566 6.194 1.00 75.50 97 LEU A N 1
ATOM 792 C CA . LEU A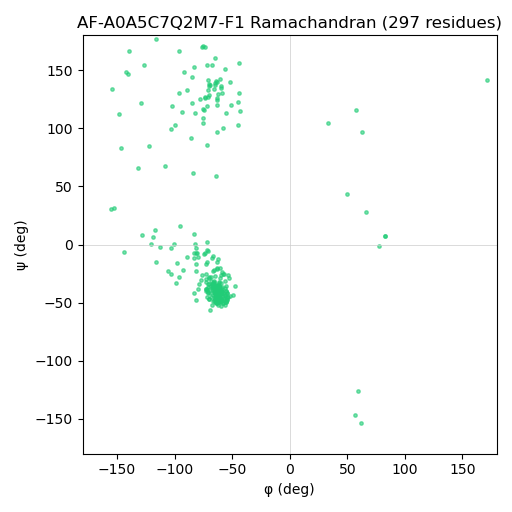 1 97 ? 0.799 -5.210 6.023 1.00 75.50 97 LEU A CA 1
ATOM 793 C C . LEU A 1 97 ? 0.654 -4.884 4.521 1.00 75.50 97 LEU A C 1
ATOM 795 O O . LEU A 1 97 ? 1.617 -5.054 3.759 1.00 75.50 97 LEU A O 1
ATOM 799 N N . PRO A 1 98 ? -0.535 -4.453 4.057 1.00 71.38 98 PRO A N 1
ATOM 800 C CA . PRO A 1 98 ? -0.744 -4.220 2.642 1.00 71.38 98 PRO A CA 1
ATOM 801 C C . PRO A 1 98 ? -0.014 -2.943 2.208 1.00 71.38 98 PRO A C 1
ATOM 803 O O . PRO A 1 98 ? -0.180 -1.872 2.797 1.00 71.38 98 PRO A O 1
ATOM 806 N N . ASP A 1 99 ? 0.810 -3.058 1.167 1.00 78.94 99 ASP 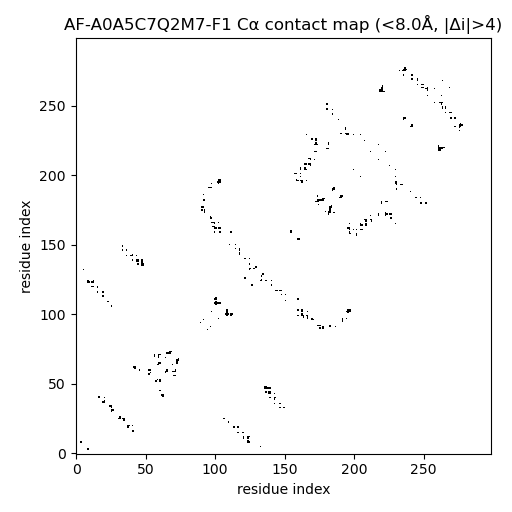A N 1
ATOM 807 C CA . ASP A 1 99 ? 1.255 -1.898 0.404 1.00 78.94 99 ASP A CA 1
ATOM 808 C C . ASP A 1 99 ? 0.126 -1.425 -0.526 1.00 78.94 99 ASP A C 1
ATOM 810 O O . ASP A 1 99 ? -0.899 -2.092 -0.681 1.00 78.94 99 ASP A O 1
ATOM 814 N N . ALA A 1 100 ? 0.289 -0.261 -1.152 1.00 77.31 100 ALA A N 1
ATOM 815 C CA . ALA A 1 100 ? -0.743 0.265 -2.037 1.00 77.31 100 ALA A CA 1
ATOM 816 C C . ALA A 1 100 ? -1.063 -0.666 -3.225 1.00 77.31 100 ALA A C 1
ATOM 818 O O . ALA A 1 100 ? -2.204 -0.664 -3.666 1.00 77.31 100 ALA A O 1
ATOM 819 N N . ALA A 1 101 ? -0.134 -1.515 -3.690 1.00 78.69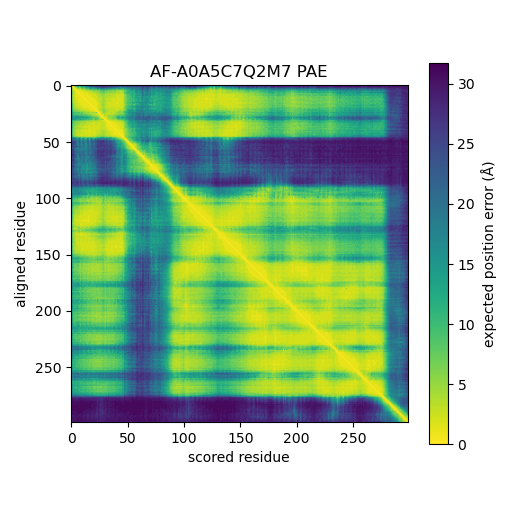 101 ALA A N 1
ATOM 820 C CA . ALA A 1 101 ? -0.445 -2.500 -4.731 1.00 78.69 101 ALA A CA 1
ATOM 821 C C . ALA A 1 101 ? -1.383 -3.597 -4.202 1.00 78.69 101 ALA A C 1
ATOM 823 O O . ALA A 1 101 ? -2.341 -3.958 -4.876 1.00 78.69 101 ALA A O 1
ATOM 824 N N . LYS A 1 102 ? -1.148 -4.088 -2.978 1.00 84.00 102 LYS A N 1
ATOM 825 C CA . LYS A 1 102 ? -1.999 -5.087 -2.307 1.00 84.00 102 LYS A CA 1
ATOM 826 C C . LYS A 1 102 ? -3.398 -4.559 -1.958 1.00 84.00 102 LYS A C 1
ATOM 828 O O . LYS A 1 102 ? -4.309 -5.360 -1.783 1.00 84.00 102 LYS A O 1
ATOM 833 N N . LEU A 1 103 ? -3.567 -3.239 -1.842 1.00 84.94 103 LEU A N 1
ATOM 834 C CA . LEU A 1 103 ? -4.870 -2.592 -1.621 1.00 84.94 103 LEU A CA 1
ATOM 835 C C . LEU A 1 103 ? -5.691 -2.422 -2.909 1.00 84.94 103 LEU A C 1
ATOM 837 O O . LEU A 1 103 ? -6.893 -2.155 -2.832 1.00 84.94 103 LEU A O 1
ATOM 841 N N . LEU A 1 104 ? -5.045 -2.546 -4.069 1.00 86.75 104 LEU A N 1
ATOM 842 C CA . LEU A 1 104 ? -5.649 -2.467 -5.396 1.00 86.75 104 LEU A CA 1
ATOM 843 C C . LEU A 1 104 ? -5.962 -3.874 -5.923 1.00 86.75 104 LEU A C 1
ATOM 845 O O . LEU A 1 104 ? -5.503 -4.880 -5.382 1.00 86.75 104 LEU A O 1
ATOM 849 N N . SER A 1 105 ? -6.754 -3.959 -6.991 1.00 84.00 105 SER A N 1
ATOM 850 C CA . SER A 1 105 ? -7.147 -5.239 -7.588 1.00 84.00 105 SER A CA 1
ATOM 851 C C . SER A 1 105 ? -6.845 -5.283 -9.083 1.00 84.00 105 SER A C 1
ATOM 853 O O . SER A 1 105 ? -6.770 -4.247 -9.732 1.00 84.00 105 SER A O 1
ATOM 855 N N . GLY A 1 106 ? -6.652 -6.486 -9.629 1.00 84.69 106 GLY A N 1
ATOM 856 C CA . GLY A 1 106 ? -6.525 -6.683 -11.074 1.00 84.69 106 GLY A CA 1
ATOM 857 C C . GLY A 1 106 ? -5.369 -5.907 -11.712 1.00 84.69 106 GLY A C 1
ATOM 858 O O . GLY A 1 106 ? -4.210 -6.064 -11.317 1.00 84.69 106 GLY A O 1
ATOM 859 N N . GLU A 1 107 ? -5.687 -5.124 -12.743 1.00 85.44 107 GLU A N 1
ATOM 860 C CA . GLU A 1 107 ? -4.715 -4.349 -13.523 1.00 85.44 107 GLU A CA 1
ATOM 861 C C . GLU A 1 107 ? -4.234 -3.089 -12.776 1.00 85.44 107 GLU A C 1
ATOM 863 O O . GLU A 1 107 ? -3.070 -2.717 -12.924 1.00 85.44 107 GLU A O 1
ATOM 868 N N . ASP A 1 108 ? -5.028 -2.524 -11.857 1.00 85.81 108 ASP A N 1
ATOM 869 C CA . ASP A 1 108 ? -4.641 -1.351 -11.050 1.00 85.81 108 ASP A CA 1
ATOM 870 C C . ASP A 1 108 ? -3.427 -1.627 -10.162 1.00 85.81 108 ASP A C 1
ATOM 872 O O . ASP A 1 108 ? -2.506 -0.812 -10.051 1.00 85.81 108 ASP A O 1
ATOM 876 N N . ALA A 1 109 ? -3.384 -2.813 -9.551 1.00 85.88 109 ALA A N 1
ATOM 877 C CA . ALA A 1 109 ? -2.235 -3.239 -8.758 1.00 85.88 109 ALA A CA 1
ATOM 878 C C . ALA A 1 109 ? -0.961 -3.298 -9.618 1.00 85.88 109 ALA A C 1
ATOM 880 O O . ALA A 1 109 ? 0.112 -2.884 -9.176 1.00 85.88 109 ALA A O 1
ATOM 881 N N . GLN A 1 110 ? -1.084 -3.754 -10.869 1.00 86.06 110 GLN A N 1
ATOM 882 C CA . GLN A 1 110 ? 0.029 -3.849 -11.815 1.00 86.06 110 GLN A CA 1
ATOM 883 C C . GLN A 1 110 ? 0.488 -2.462 -12.281 1.00 86.06 110 GLN A C 1
ATOM 885 O O . GLN A 1 110 ? 1.692 -2.208 -12.321 1.00 86.06 110 GLN A O 1
ATOM 890 N N . ILE A 1 111 ? -0.451 -1.550 -12.561 1.00 86.12 111 ILE A N 1
ATOM 891 C CA . ILE A 1 111 ? -0.189 -0.138 -12.888 1.00 86.12 111 ILE A CA 1
ATOM 892 C C . ILE A 1 111 ? 0.595 0.524 -11.758 1.00 86.12 111 ILE A C 1
ATOM 894 O O . ILE A 1 111 ? 1.638 1.145 -11.990 1.00 86.12 111 ILE A O 1
ATOM 898 N N . TRP A 1 112 ? 0.138 0.341 -10.518 1.00 86.44 112 TRP A N 1
ATOM 899 C CA . TRP A 1 112 ? 0.810 0.893 -9.351 1.00 86.44 112 TRP A CA 1
ATOM 900 C C . TRP A 1 112 ? 2.222 0.324 -9.181 1.00 86.44 112 TRP A C 1
ATOM 902 O O . TRP A 1 112 ? 3.182 1.081 -9.016 1.00 86.44 112 TRP A O 1
ATOM 912 N N . SER A 1 113 ? 2.388 -1.000 -9.272 1.00 87.19 113 SER A N 1
ATOM 913 C CA . SER A 1 113 ? 3.709 -1.636 -9.235 1.00 87.19 113 SER A CA 1
ATOM 914 C C . SER A 1 113 ? 4.631 -1.084 -10.323 1.00 87.19 113 SER A C 1
ATOM 916 O O . SER A 1 113 ? 5.780 -0.743 -10.039 1.00 87.19 113 SER A O 1
ATOM 918 N N . MET A 1 114 ? 4.130 -0.930 -11.550 1.00 87.94 114 MET A N 1
ATOM 919 C CA . MET A 1 114 ? 4.900 -0.410 -12.676 1.00 87.94 114 MET A CA 1
ATOM 920 C C . MET A 1 114 ? 5.374 1.020 -12.431 1.00 87.94 114 MET A C 1
ATOM 922 O O . MET A 1 114 ? 6.554 1.310 -12.630 1.00 87.94 114 MET A O 1
ATOM 926 N N . LEU A 1 115 ? 4.507 1.892 -11.909 1.00 87.44 115 LEU A N 1
ATOM 927 C CA . LEU A 1 115 ? 4.890 3.247 -11.519 1.00 87.44 115 LEU A CA 1
ATOM 928 C C . LEU A 1 115 ? 6.058 3.225 -10.526 1.00 87.44 115 LEU A C 1
ATOM 930 O O . LEU A 1 115 ? 7.066 3.902 -10.739 1.00 87.44 115 LEU A O 1
ATOM 934 N N . ARG A 1 116 ? 5.964 2.407 -9.473 1.00 87.00 116 ARG A N 1
ATOM 935 C CA . ARG A 1 116 ? 7.022 2.280 -8.457 1.00 87.00 116 ARG A CA 1
ATOM 936 C C . ARG A 1 116 ? 8.337 1.782 -9.052 1.00 87.00 116 ARG A C 1
ATOM 938 O O . ARG A 1 116 ? 9.402 2.249 -8.646 1.00 87.00 116 ARG A O 1
ATOM 945 N N . TYR A 1 117 ? 8.278 0.893 -10.038 1.00 89.62 117 TYR A N 1
ATOM 946 C CA . TYR A 1 117 ? 9.456 0.445 -10.776 1.00 89.62 117 TYR A CA 1
ATOM 947 C C . TYR A 1 117 ? 10.066 1.551 -11.642 1.00 89.62 117 TYR A C 1
ATOM 949 O O . TYR A 1 117 ? 11.290 1.695 -11.642 1.00 89.62 117 TYR A O 1
ATOM 957 N N . THR A 1 118 ? 9.257 2.396 -12.291 1.00 90.62 118 THR A N 1
ATOM 958 C CA . THR A 1 118 ? 9.792 3.568 -13.010 1.00 90.62 118 THR A CA 1
ATOM 959 C C . THR A 1 118 ? 10.505 4.537 -12.060 1.00 90.62 118 THR A C 1
ATOM 961 O O . THR A 1 118 ? 11.597 5.012 -12.367 1.00 90.62 118 THR A O 1
ATOM 964 N N . GLU A 1 119 ? 9.967 4.775 -10.858 1.00 87.19 119 GLU A N 1
ATOM 965 C CA . GLU A 1 119 ? 10.613 5.611 -9.835 1.00 87.19 119 GLU A CA 1
ATOM 966 C C . GLU A 1 119 ? 11.922 4.995 -9.325 1.00 87.19 119 GLU A C 1
ATOM 968 O O . GLU A 1 119 ? 12.938 5.686 -9.207 1.00 87.19 119 GLU A O 1
ATOM 973 N N . ALA A 1 120 ? 11.922 3.685 -9.060 1.00 86.44 120 ALA A N 1
ATOM 974 C CA . ALA A 1 120 ? 13.117 2.952 -8.656 1.00 86.44 120 ALA A CA 1
ATOM 975 C C . ALA A 1 120 ? 14.207 2.996 -9.739 1.00 86.44 120 ALA A C 1
ATOM 977 O O . ALA A 1 120 ? 15.393 3.108 -9.413 1.00 86.44 120 ALA A O 1
ATOM 978 N N . TYR A 1 121 ? 13.815 2.968 -11.016 1.00 90.56 121 TYR A N 1
ATOM 979 C CA . TYR A 1 121 ? 14.736 3.092 -12.141 1.00 90.56 121 TYR A CA 1
ATOM 980 C C . TYR A 1 121 ? 15.391 4.473 -12.154 1.00 90.56 121 TYR A C 1
ATOM 982 O O . TYR A 1 121 ? 16.618 4.570 -12.176 1.00 90.56 121 TYR A O 1
ATOM 990 N N . TYR A 1 122 ? 14.601 5.546 -12.041 1.00 89.25 122 TYR A N 1
ATOM 991 C CA . TYR A 1 122 ? 15.153 6.899 -11.950 1.00 89.25 122 TYR A CA 1
ATOM 992 C C . TYR A 1 122 ? 16.089 7.060 -10.758 1.00 89.25 122 TYR A C 1
ATOM 994 O O . TYR A 1 122 ? 17.124 7.708 -10.883 1.00 89.25 122 TYR A O 1
ATOM 1002 N N . TYR A 1 123 ? 15.776 6.452 -9.614 1.00 85.19 123 TYR A N 1
ATOM 1003 C CA . TYR A 1 123 ? 16.680 6.471 -8.469 1.00 85.19 123 TYR A CA 1
ATOM 1004 C C . TYR A 1 123 ? 18.008 5.754 -8.752 1.00 85.19 123 TYR A C 1
ATOM 1006 O O . TYR A 1 123 ? 19.051 6.190 -8.270 1.00 85.19 123 TYR A O 1
ATOM 1014 N N . ALA A 1 124 ? 17.998 4.663 -9.523 1.00 83.12 124 ALA A N 1
ATOM 1015 C CA . ALA A 1 124 ? 19.215 3.951 -9.906 1.00 83.12 124 ALA A CA 1
ATOM 1016 C C . ALA A 1 124 ? 20.045 4.741 -10.933 1.00 83.12 124 ALA A C 1
ATOM 1018 O O . ALA A 1 124 ? 21.259 4.878 -10.771 1.00 83.12 124 ALA A O 1
ATOM 1019 N N . VAL A 1 125 ? 19.402 5.298 -11.961 1.00 84.56 125 VAL A N 1
ATOM 1020 C CA . VAL A 1 125 ? 20.089 5.981 -13.065 1.00 84.56 125 VAL A CA 1
ATOM 1021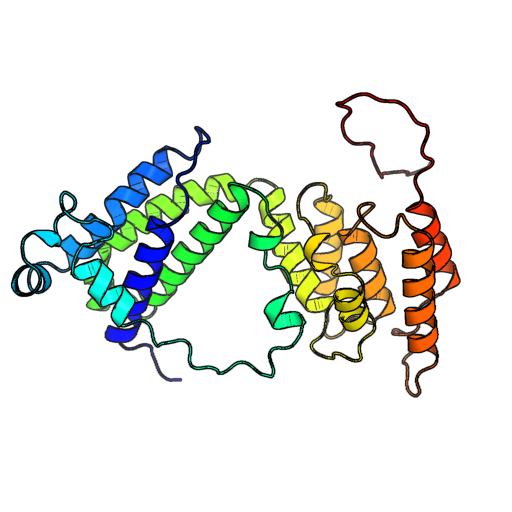 C C . VAL A 1 125 ? 20.469 7.414 -12.710 1.00 84.56 125 VAL A C 1
ATOM 1023 O O . VAL A 1 125 ? 21.628 7.784 -12.866 1.00 84.56 125 VAL A O 1
ATOM 1026 N N . ASN A 1 126 ? 19.554 8.202 -12.150 1.00 82.38 126 ASN A N 1
ATOM 1027 C CA . ASN A 1 126 ? 19.734 9.642 -11.927 1.00 82.38 126 ASN A CA 1
ATOM 1028 C C . ASN A 1 126 ? 20.241 9.996 -10.524 1.00 82.38 126 ASN A C 1
ATOM 1030 O O . ASN A 1 126 ? 20.176 11.156 -10.120 1.00 82.38 126 ASN A O 1
ATOM 1034 N N . ARG A 1 127 ? 20.777 9.026 -9.772 1.00 76.00 127 ARG A N 1
ATOM 1035 C CA . ARG A 1 127 ? 21.425 9.304 -8.479 1.00 76.00 127 ARG A CA 1
ATOM 1036 C C . ARG A 1 127 ? 22.565 10.318 -8.606 1.00 76.00 127 ARG A C 1
ATOM 1038 O O . ARG A 1 127 ? 22.742 11.140 -7.711 1.00 76.00 127 ARG A O 1
ATOM 1045 N N . TYR A 1 128 ? 23.318 10.240 -9.704 1.00 79.62 128 TYR A N 1
ATOM 1046 C CA . TYR A 1 128 ? 24.414 11.144 -10.054 1.00 79.62 128 TYR A CA 1
ATOM 1047 C C . TYR A 1 128 ? 24.118 11.771 -11.424 1.00 79.62 128 TYR A C 1
ATOM 1049 O O . TYR A 1 128 ? 24.528 11.228 -12.449 1.00 79.62 128 TYR A O 1
ATOM 1057 N N . PRO A 1 129 ? 23.342 12.869 -11.472 1.00 77.56 129 PRO A N 1
ATOM 1058 C CA . PRO A 1 129 ? 22.913 13.464 -12.733 1.00 77.56 129 PRO A CA 1
ATOM 1059 C C . PRO A 1 129 ? 24.101 13.890 -13.604 1.00 77.56 129 PRO A C 1
ATOM 1061 O O . PRO A 1 129 ? 24.991 14.595 -13.131 1.00 77.56 129 PRO A O 1
ATOM 1064 N N . GLY A 1 130 ? 24.095 13.494 -14.880 1.00 77.19 130 GLY A N 1
ATOM 1065 C CA . GLY A 1 130 ? 25.104 13.901 -15.865 1.00 77.19 130 GLY A CA 1
ATOM 1066 C C . GLY A 1 130 ? 26.400 13.089 -15.834 1.00 77.19 130 GLY A C 1
ATOM 1067 O O . GLY A 1 130 ? 27.354 13.440 -16.527 1.00 77.19 130 GLY A O 1
ATOM 1068 N N . ASP A 1 131 ? 26.459 12.010 -15.052 1.00 80.75 131 ASP A N 1
ATOM 1069 C CA . ASP A 1 131 ? 27.580 11.078 -15.100 1.00 80.75 131 ASP A CA 1
ATOM 1070 C C . ASP A 1 131 ? 27.567 10.197 -16.367 1.00 80.75 131 ASP A C 1
ATOM 1072 O O . ASP A 1 131 ? 26.611 10.160 -17.151 1.00 80.75 131 ASP A O 1
ATOM 1076 N N . LYS A 1 132 ? 28.666 9.466 -16.586 1.00 79.81 132 LYS A N 1
ATOM 1077 C CA . LYS A 1 132 ? 28.818 8.590 -17.757 1.00 79.81 132 LYS A CA 1
ATOM 1078 C C . LYS A 1 132 ? 27.721 7.522 -17.813 1.00 79.81 132 LYS A C 1
ATOM 1080 O O . LYS A 1 132 ? 27.184 7.270 -18.888 1.00 79.81 132 LYS A O 1
ATOM 1085 N N . PHE A 1 133 ? 27.377 6.936 -16.667 1.00 79.44 133 PHE A N 1
ATOM 1086 C CA . PHE A 1 133 ? 26.360 5.893 -16.562 1.00 79.44 133 PHE A CA 1
ATOM 1087 C C . PHE A 1 133 ? 24.968 6.399 -16.972 1.00 79.44 133 PHE A C 1
ATOM 1089 O O . PHE A 1 133 ? 24.318 5.801 -17.825 1.00 79.44 133 PHE A O 1
ATOM 1096 N N . SER A 1 134 ? 24.515 7.528 -16.421 1.00 81.88 134 SER A N 1
ATOM 1097 C CA . SER A 1 134 ? 23.218 8.129 -16.765 1.00 81.88 134 SER A CA 1
ATOM 1098 C C . SER A 1 134 ? 23.147 8.548 -18.231 1.00 81.88 134 SER A C 1
ATOM 1100 O O . SER A 1 134 ? 22.116 8.356 -18.872 1.00 81.88 134 SER A O 1
ATOM 1102 N N . THR A 1 135 ? 24.259 9.027 -18.795 1.00 83.31 135 THR A N 1
ATOM 1103 C CA . THR A 1 135 ? 24.356 9.362 -20.223 1.00 83.31 135 THR A CA 1
ATOM 1104 C C . THR A 1 135 ? 24.211 8.125 -21.115 1.00 83.31 135 THR A C 1
ATOM 1106 O O . THR A 1 135 ? 23.516 8.182 -22.126 1.00 83.31 135 THR A O 1
ATOM 1109 N N . GLN A 1 136 ? 24.823 6.996 -20.739 1.00 80.62 136 GLN A N 1
ATOM 1110 C CA . GLN A 1 136 ? 24.690 5.722 -21.463 1.00 80.62 136 GLN A CA 1
ATOM 1111 C C . GLN A 1 136 ? 23.262 5.163 -21.402 1.00 80.62 136 GLN A C 1
ATOM 1113 O O . GLN A 1 136 ? 22.775 4.588 -22.369 1.00 80.62 136 GLN A O 1
ATOM 1118 N N . MET A 1 137 ? 22.561 5.389 -20.291 1.00 82.94 137 MET A N 1
ATOM 1119 C CA . MET A 1 137 ? 21.189 4.918 -20.081 1.00 82.94 137 MET A CA 1
ATOM 1120 C C . MET A 1 137 ? 20.118 5.832 -20.691 1.00 82.94 137 MET A C 1
ATOM 1122 O O . MET A 1 137 ? 18.931 5.641 -20.417 1.00 82.94 137 MET A O 1
ATOM 1126 N N . ARG A 1 138 ? 20.491 6.840 -21.490 1.00 86.50 138 ARG A N 1
ATOM 1127 C CA . ARG A 1 138 ? 19.563 7.873 -21.972 1.00 86.50 138 ARG A CA 1
ATOM 1128 C C . ARG A 1 138 ? 18.380 7.300 -22.747 1.00 86.50 138 ARG A C 1
ATOM 1130 O O . ARG A 1 138 ? 17.249 7.580 -22.379 1.00 86.50 138 ARG A O 1
ATOM 1137 N N . GLU A 1 139 ? 18.625 6.442 -23.735 1.00 85.75 139 GLU A N 1
ATOM 1138 C CA . GLU A 1 139 ? 17.554 5.857 -24.559 1.00 85.75 139 GLU A CA 1
ATOM 1139 C C . GLU A 1 139 ? 16.547 5.056 -23.720 1.00 85.75 139 GLU A C 1
ATOM 1141 O O . GLU A 1 139 ? 15.334 5.184 -23.884 1.00 85.75 139 GLU A O 1
ATOM 1146 N N . THR A 1 140 ? 17.038 4.259 -22.767 1.00 88.56 140 THR A N 1
ATOM 1147 C CA . THR A 1 140 ? 16.177 3.509 -21.839 1.00 88.56 140 THR A CA 1
ATOM 1148 C C . THR A 1 140 ? 15.416 4.441 -20.905 1.00 88.56 140 THR A C 1
ATOM 1150 O O . THR A 1 140 ? 14.240 4.223 -20.620 1.00 88.56 140 THR A O 1
ATOM 1153 N N . THR A 1 141 ? 16.076 5.499 -20.437 1.00 90.88 141 THR A N 1
ATOM 1154 C CA . THR A 1 141 ? 15.475 6.502 -19.558 1.00 90.88 141 THR A CA 1
ATOM 1155 C C . THR A 1 141 ? 14.372 7.265 -20.272 1.00 90.88 141 THR A C 1
ATOM 1157 O O . THR A 1 141 ? 13.323 7.487 -19.675 1.00 90.88 141 THR A O 1
ATOM 1160 N N . ASP A 1 142 ? 14.556 7.606 -21.545 1.00 91.88 142 ASP A N 1
ATOM 1161 C CA . ASP A 1 142 ? 13.536 8.255 -22.367 1.00 91.88 142 ASP A CA 1
ATOM 1162 C C . ASP A 1 142 ? 12.312 7.338 -22.526 1.00 91.88 142 ASP A C 1
ATOM 1164 O O . ASP A 1 142 ? 11.187 7.767 -22.274 1.00 91.88 142 ASP A O 1
ATOM 1168 N N . LEU A 1 143 ? 12.515 6.046 -22.809 1.00 91.75 143 LEU A N 1
ATOM 1169 C CA . LEU A 1 143 ? 11.417 5.079 -22.915 1.00 91.75 143 LEU A CA 1
ATOM 1170 C C . LEU A 1 143 ? 10.672 4.868 -21.583 1.00 91.75 143 LEU A C 1
ATOM 1172 O O . LEU A 1 143 ? 9.441 4.842 -21.557 1.00 91.75 143 LEU A O 1
ATOM 1176 N N . ILE A 1 144 ? 11.393 4.765 -20.462 1.00 91.94 144 ILE A N 1
ATOM 1177 C CA . ILE A 1 144 ? 10.783 4.681 -19.123 1.00 91.94 144 ILE A CA 1
ATOM 1178 C C . ILE A 1 144 ? 10.051 5.979 -18.766 1.00 91.94 144 ILE A C 1
ATOM 1180 O O . ILE A 1 144 ? 9.011 5.928 -18.109 1.00 91.94 144 ILE A O 1
ATOM 1184 N N . SER A 1 145 ? 10.537 7.129 -19.241 1.00 91.12 145 SER A N 1
ATOM 1185 C CA . SER A 1 145 ? 9.837 8.411 -19.107 1.00 91.12 145 SER A CA 1
ATOM 1186 C C . SER A 1 145 ? 8.499 8.389 -19.840 1.00 91.12 145 SER A C 1
ATOM 1188 O O . SER A 1 145 ? 7.498 8.823 -19.273 1.00 91.12 145 SER A O 1
ATOM 1190 N N . THR A 1 146 ? 8.458 7.838 -21.058 1.00 91.56 146 THR A N 1
ATOM 1191 C CA . THR A 1 146 ? 7.211 7.659 -21.815 1.00 91.56 146 THR A CA 1
ATOM 1192 C C . THR A 1 146 ? 6.238 6.750 -21.069 1.00 91.56 146 THR A C 1
ATOM 1194 O O . THR A 1 146 ? 5.104 7.154 -20.838 1.00 91.56 146 THR A O 1
ATOM 1197 N N . ILE A 1 147 ? 6.687 5.577 -20.603 1.00 90.75 147 ILE A N 1
ATOM 1198 C CA . ILE A 1 147 ? 5.845 4.653 -19.819 1.00 90.75 147 ILE A CA 1
ATOM 1199 C C . ILE A 1 147 ? 5.287 5.351 -18.575 1.00 90.75 147 ILE A C 1
ATOM 1201 O O . ILE A 1 147 ? 4.093 5.274 -18.300 1.00 90.75 147 ILE A O 1
ATOM 1205 N N . ARG A 1 148 ? 6.131 6.073 -17.830 1.00 89.12 148 ARG A N 1
ATOM 1206 C CA . ARG A 1 148 ? 5.695 6.820 -16.647 1.00 89.12 148 ARG A CA 1
ATOM 1207 C C . ARG A 1 148 ? 4.666 7.899 -16.990 1.00 89.12 148 ARG A C 1
ATOM 1209 O O . ARG A 1 148 ? 3.750 8.107 -16.201 1.00 89.12 148 ARG A O 1
ATOM 1216 N N . GLY A 1 149 ? 4.817 8.579 -18.126 1.00 87.50 149 GLY A N 1
ATOM 1217 C CA . GLY A 1 149 ? 3.853 9.562 -18.621 1.00 87.50 149 GLY A CA 1
ATOM 1218 C C . GLY A 1 149 ? 2.474 8.946 -18.859 1.00 87.50 149 GLY A C 1
ATOM 1219 O O . GLY A 1 149 ? 1.488 9.453 -18.328 1.00 87.50 149 GLY A O 1
ATOM 1220 N N . GLU A 1 150 ? 2.426 7.811 -19.560 1.00 86.69 150 GLU A N 1
ATOM 1221 C CA . GLU A 1 150 ? 1.189 7.052 -19.801 1.00 86.69 150 GLU A CA 1
ATOM 1222 C C . GLU A 1 150 ? 0.533 6.610 -18.484 1.00 86.69 150 GLU A C 1
ATOM 1224 O O . GLU A 1 150 ? -0.658 6.827 -18.270 1.00 86.69 150 GLU A O 1
ATOM 1229 N N . LEU A 1 151 ? 1.324 6.075 -17.545 1.00 85.31 151 LEU A N 1
ATOM 1230 C CA . LEU A 1 151 ? 0.827 5.669 -16.227 1.00 85.31 151 LEU A CA 1
ATOM 1231 C C . LEU A 1 151 ? 0.307 6.857 -15.408 1.00 85.31 151 LEU A C 1
ATOM 1233 O O . LEU A 1 151 ? -0.659 6.716 -14.664 1.00 85.31 151 LEU A O 1
ATOM 1237 N N . HIS A 1 152 ? 0.927 8.036 -15.517 1.00 82.38 152 HIS A N 1
ATOM 1238 C CA . HIS A 1 152 ? 0.554 9.184 -14.694 1.00 82.38 152 HIS A CA 1
ATOM 1239 C C . HIS A 1 152 ? -0.872 9.668 -14.971 1.00 82.38 152 HIS A C 1
ATOM 1241 O O . HIS A 1 152 ? -1.562 10.071 -14.031 1.00 82.38 152 HIS A O 1
ATOM 1247 N N . HIS A 1 153 ? -1.328 9.595 -16.222 1.00 76.88 153 HIS A N 1
ATOM 1248 C CA . HIS A 1 153 ? -2.708 9.925 -16.571 1.00 76.88 153 HIS A CA 1
ATOM 1249 C C . HIS A 1 153 ? -3.719 9.055 -15.813 1.00 76.88 153 HIS A C 1
ATOM 1251 O O . HIS A 1 153 ? -4.739 9.565 -15.361 1.00 76.88 153 HIS A O 1
ATOM 1257 N N . LEU A 1 154 ? -3.389 7.783 -15.586 1.00 71.50 154 LEU A N 1
ATOM 1258 C CA . LEU A 1 154 ? -4.239 6.816 -14.885 1.00 71.50 154 LEU A CA 1
ATOM 1259 C C . LEU A 1 154 ? -4.303 7.081 -13.375 1.00 71.50 154 LEU A C 1
ATOM 1261 O O . LEU A 1 154 ? -5.328 6.879 -12.736 1.00 71.50 154 LEU A O 1
ATOM 1265 N N . LEU A 1 155 ? -3.236 7.639 -12.800 1.00 74.69 155 LEU A N 1
ATOM 1266 C CA . LEU A 1 155 ? -3.183 8.002 -11.376 1.00 74.69 155 LEU A CA 1
ATOM 1267 C C . LEU A 1 155 ? -4.064 9.199 -11.002 1.00 74.69 155 LEU A C 1
ATOM 1269 O O . LEU A 1 155 ? -4.130 9.559 -9.826 1.00 74.69 155 LEU A O 1
ATOM 1273 N N . GLN A 1 156 ? -4.695 9.854 -11.980 1.00 79.00 156 GLN A N 1
ATOM 1274 C CA . GLN A 1 156 ? -5.673 10.907 -11.709 1.00 79.00 156 GLN A CA 1
ATOM 1275 C C . GLN A 1 156 ? -6.983 10.338 -11.150 1.00 79.00 156 GLN A C 1
ATOM 1277 O O . GLN A 1 156 ? -7.777 11.085 -10.578 1.00 79.00 156 GLN A O 1
ATOM 1282 N N . GLU A 1 157 ? -7.199 9.027 -11.272 1.00 82.88 157 GLU A N 1
ATOM 1283 C CA . GLU A 1 157 ? -8.355 8.365 -10.688 1.00 82.88 157 GLU A CA 1
ATOM 1284 C C . GLU A 1 157 ? -8.267 8.325 -9.155 1.00 82.88 157 GLU A C 1
ATOM 1286 O O . GLU A 1 157 ? -7.207 7.997 -8.617 1.00 82.88 157 GLU A O 1
ATOM 1291 N N . PRO A 1 158 ? -9.366 8.602 -8.420 1.00 84.19 158 PRO A N 1
ATOM 1292 C CA . PRO A 1 158 ? -9.357 8.676 -6.954 1.00 84.19 158 PRO A CA 1
ATOM 1293 C C . PRO A 1 158 ? -8.858 7.414 -6.241 1.00 84.19 158 PRO A C 1
ATOM 1295 O O . PRO A 1 158 ? -8.354 7.505 -5.119 1.00 84.19 158 PRO A O 1
ATOM 1298 N N . LEU A 1 159 ? -8.970 6.253 -6.889 1.00 89.88 159 LEU A N 1
ATOM 1299 C CA . LEU A 1 159 ? -8.594 4.956 -6.338 1.00 89.88 159 LEU A CA 1
ATOM 1300 C C . LEU A 1 159 ? -7.104 4.882 -5.959 1.00 89.88 159 LEU A C 1
ATOM 1302 O O . LEU A 1 159 ? -6.764 4.408 -4.873 1.00 89.88 159 LEU A O 1
ATOM 1306 N N . PHE A 1 160 ? -6.206 5.401 -6.801 1.00 89.06 160 PHE A N 1
ATOM 1307 C CA . PHE A 1 160 ? -4.762 5.335 -6.549 1.00 89.06 160 PHE A CA 1
ATOM 1308 C C . PHE A 1 160 ? -4.313 6.241 -5.387 1.00 89.06 160 PHE A C 1
ATOM 1310 O O . PHE A 1 160 ? -3.608 5.759 -4.494 1.00 89.06 160 PHE A O 1
ATOM 1317 N N . PRO A 1 161 ? -4.738 7.522 -5.304 1.00 88.56 161 PRO A N 1
ATOM 1318 C CA . PRO A 1 161 ? -4.541 8.337 -4.111 1.00 88.56 161 PRO A CA 1
ATOM 1319 C C . PRO A 1 161 ? -5.113 7.700 -2.842 1.00 88.56 161 PRO A C 1
ATOM 1321 O O . PRO A 1 161 ? -4.466 7.770 -1.796 1.00 88.56 161 PRO A O 1
ATOM 1324 N N . ILE A 1 162 ? -6.291 7.064 -2.912 1.00 91.56 162 ILE A N 1
ATOM 1325 C CA . ILE A 1 162 ? -6.873 6.335 -1.777 1.00 91.56 162 ILE A CA 1
ATOM 1326 C C . ILE A 1 162 ? -5.934 5.214 -1.333 1.00 91.56 162 ILE A C 1
ATOM 1328 O O . ILE A 1 162 ? -5.552 5.190 -0.164 1.00 91.56 162 ILE A O 1
ATOM 1332 N N . ALA A 1 163 ? -5.509 4.336 -2.245 1.00 90.94 163 ALA A N 1
ATOM 1333 C CA . ALA A 1 163 ? -4.607 3.228 -1.932 1.00 90.94 163 ALA A CA 1
ATOM 1334 C C . ALA A 1 163 ? -3.299 3.718 -1.287 1.00 90.94 163 ALA A C 1
ATOM 1336 O O . ALA A 1 163 ? -2.855 3.184 -0.268 1.00 90.94 163 ALA A O 1
ATOM 1337 N N . TRP A 1 164 ? -2.717 4.796 -1.816 1.00 90.06 164 TRP A N 1
ATOM 1338 C CA . TRP A 1 164 ? -1.511 5.413 -1.261 1.00 90.06 164 TRP A CA 1
ATOM 1339 C C . TRP A 1 164 ? -1.708 5.976 0.156 1.00 90.06 164 TRP A C 1
ATOM 1341 O O . TRP A 1 164 ? -0.890 5.750 1.059 1.00 90.06 164 TRP A O 1
ATOM 1351 N N . MET A 1 165 ? -2.808 6.702 0.380 1.00 91.25 165 MET A N 1
ATOM 1352 C CA . MET A 1 165 ? -3.146 7.244 1.698 1.00 91.25 165 MET A CA 1
ATOM 1353 C C . MET A 1 165 ? -3.434 6.126 2.700 1.00 91.25 165 MET A C 1
ATOM 1355 O O . MET A 1 165 ? -2.966 6.181 3.839 1.00 91.25 165 MET A O 1
ATOM 1359 N N . MET A 1 166 ? -4.158 5.093 2.276 1.00 91.88 166 MET A N 1
ATOM 1360 C CA . MET A 1 166 ? -4.468 3.924 3.088 1.00 91.88 166 MET A CA 1
ATOM 1361 C C . MET A 1 166 ? -3.217 3.150 3.481 1.00 91.88 166 MET A C 1
ATOM 1363 O O . MET A 1 166 ? -3.096 2.807 4.653 1.00 91.88 166 MET A O 1
ATOM 1367 N N . GLN A 1 167 ? -2.255 2.942 2.577 1.00 90.69 167 GLN A N 1
ATOM 1368 C CA . GLN A 1 167 ? -0.963 2.341 2.930 1.00 90.69 167 GLN A CA 1
ATOM 1369 C C . GLN A 1 167 ? -0.294 3.128 4.070 1.00 90.69 167 GLN A C 1
ATOM 1371 O O . GLN A 1 167 ? 0.144 2.558 5.075 1.00 90.69 167 GLN A O 1
ATOM 1376 N N . SER A 1 168 ? -0.267 4.459 3.951 1.00 88.75 168 SER A N 1
ATOM 1377 C CA . SER A 1 168 ? 0.316 5.342 4.968 1.00 88.75 168 SER A CA 1
ATOM 1378 C C . SER A 1 168 ? -0.427 5.272 6.307 1.00 88.75 168 SER A C 1
ATOM 1380 O O . SER A 1 168 ? 0.197 5.325 7.370 1.00 88.75 168 SER A O 1
ATOM 1382 N N . LEU A 1 169 ? -1.756 5.140 6.271 1.00 91.06 169 LEU A N 1
ATOM 1383 C CA . LEU A 1 169 ? -2.584 4.941 7.459 1.00 91.06 169 LEU A CA 1
ATOM 1384 C C . LEU A 1 169 ? -2.342 3.569 8.090 1.00 91.06 169 LEU A C 1
ATOM 1386 O O . LEU A 1 169 ? -2.132 3.505 9.297 1.00 91.06 169 LEU A O 1
ATOM 1390 N N . CYS A 1 170 ? -2.282 2.493 7.302 1.00 90.00 170 CYS A N 1
ATOM 1391 C CA . CYS A 1 170 ? -2.026 1.134 7.783 1.00 90.00 170 CYS A CA 1
ATOM 1392 C C . CYS A 1 170 ? -0.705 1.065 8.560 1.00 90.00 170 CYS A C 1
ATOM 1394 O O . CYS A 1 170 ? -0.670 0.555 9.678 1.00 90.00 170 CYS A O 1
ATOM 1396 N N . HIS A 1 171 ? 0.356 1.704 8.055 1.00 86.12 171 HIS A N 1
ATOM 1397 C CA . HIS A 1 171 ? 1.640 1.803 8.759 1.00 86.12 171 HIS A CA 1
ATOM 1398 C C . HIS A 1 171 ? 1.543 2.472 10.141 1.00 86.12 171 HIS A C 1
ATOM 1400 O O . HIS A 1 171 ? 2.407 2.230 10.987 1.00 86.12 171 HIS A O 1
ATOM 1406 N N . ARG A 1 172 ? 0.532 3.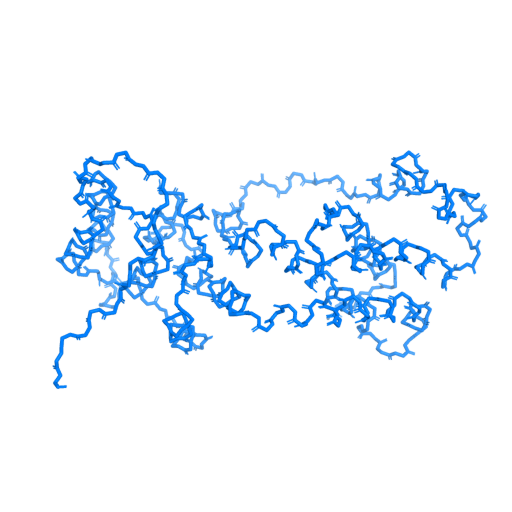320 10.364 1.00 87.75 172 ARG A N 1
ATOM 1407 C CA . ARG A 1 172 ? 0.274 4.019 11.632 1.00 87.75 172 ARG A CA 1
ATOM 1408 C C . ARG A 1 172 ? -0.747 3.303 12.519 1.00 87.75 172 ARG A C 1
ATOM 1410 O O . ARG A 1 172 ? -0.682 3.473 13.732 1.00 87.75 172 ARG A O 1
ATOM 1417 N N . ILE A 1 173 ? -1.678 2.541 11.942 1.00 89.31 173 ILE A N 1
ATOM 1418 C CA . ILE A 1 173 ? -2.662 1.724 12.673 1.00 89.31 173 ILE A CA 1
ATOM 1419 C C . ILE A 1 173 ? -1.965 0.545 13.352 1.00 89.31 173 ILE A C 1
ATOM 1421 O O . ILE A 1 173 ? -2.191 0.311 14.540 1.00 89.31 173 ILE A O 1
ATOM 1425 N N . PHE A 1 174 ? -1.103 -0.149 12.607 1.00 87.25 174 PHE A N 1
ATOM 1426 C CA . PHE A 1 174 ? -0.411 -1.359 13.038 1.00 87.25 174 PHE A CA 1
ATOM 1427 C C . PHE A 1 174 ? 1.043 -1.016 13.404 1.00 87.25 174 PHE A C 1
ATOM 1429 O O . PHE A 1 174 ? 1.864 -0.814 12.503 1.00 87.25 174 PHE A O 1
ATOM 1436 N N . PRO A 1 175 ? 1.378 -0.841 14.694 1.00 82.81 175 PRO A N 1
ATOM 1437 C CA . PRO A 1 175 ? 2.737 -0.561 15.138 1.00 82.81 175 PRO A CA 1
ATOM 1438 C C . PRO A 1 175 ? 3.604 -1.823 15.079 1.00 82.81 175 PRO A C 1
ATOM 1440 O O . PRO A 1 175 ? 3.115 -2.931 14.914 1.00 82.81 175 PRO A O 1
ATOM 1443 N N . TRP A 1 176 ? 4.910 -1.651 15.273 1.00 80.25 176 TRP A N 1
ATOM 1444 C CA . TRP A 1 176 ? 5.888 -2.746 15.357 1.00 80.25 176 TRP A CA 1
ATOM 1445 C C . TRP A 1 176 ? 5.809 -3.578 16.647 1.00 80.25 176 TRP A C 1
ATOM 1447 O O . TRP A 1 176 ? 6.658 -4.428 16.874 1.00 80.25 176 TRP A O 1
ATOM 1457 N N . ASN A 1 177 ? 4.866 -3.269 17.534 1.00 83.06 177 ASN A N 1
ATOM 1458 C CA . ASN A 1 177 ? 4.703 -3.978 18.793 1.00 83.06 177 ASN A CA 1
ATOM 1459 C C . ASN A 1 177 ? 3.668 -5.089 18.601 1.00 83.06 177 ASN A C 1
ATOM 1461 O O . ASN A 1 177 ? 2.500 -4.772 18.371 1.00 83.06 177 ASN A O 1
ATOM 1465 N N . ASP A 1 178 ? 4.087 -6.349 18.703 1.00 78.56 178 ASP A N 1
ATOM 1466 C CA . ASP A 1 178 ? 3.203 -7.513 18.546 1.00 78.56 178 ASP A CA 1
ATOM 1467 C C . ASP A 1 178 ? 2.192 -7.618 19.698 1.00 78.56 178 ASP A C 1
ATOM 1469 O O . ASP A 1 178 ? 1.053 -8.030 19.493 1.00 78.56 178 ASP A O 1
ATOM 1473 N N . ASP A 1 179 ? 2.548 -7.116 20.886 1.00 81.94 179 ASP A N 1
ATOM 1474 C CA . ASP A 1 179 ? 1.634 -7.043 22.029 1.00 81.94 179 ASP A CA 1
ATOM 1475 C C . ASP A 1 179 ? 0.566 -5.947 21.871 1.00 81.94 179 ASP A C 1
ATOM 1477 O O . ASP A 1 179 ? -0.324 -5.825 22.716 1.00 81.94 179 ASP A O 1
ATOM 1481 N N . ASP A 1 180 ? 0.647 -5.103 20.838 1.00 89.06 180 ASP A N 1
ATOM 1482 C CA . ASP A 1 180 ? -0.351 -4.071 20.579 1.00 89.06 180 ASP A CA 1
ATOM 1483 C C . ASP A 1 180 ? -1.677 -4.680 20.117 1.00 89.06 180 ASP A C 1
ATOM 1485 O O . ASP A 1 180 ? -1.706 -5.534 19.232 1.00 89.06 180 ASP A O 1
ATOM 1489 N N . LEU A 1 181 ? -2.791 -4.174 20.657 1.00 91.19 181 LEU A N 1
ATOM 1490 C CA . LEU A 1 181 ? -4.129 -4.646 20.300 1.00 91.19 181 LEU A CA 1
ATOM 1491 C C . LEU A 1 181 ? -4.353 -4.714 18.785 1.00 91.19 181 LEU A C 1
ATOM 1493 O O . LEU A 1 181 ? -4.957 -5.669 18.304 1.00 91.19 181 LEU A O 1
ATOM 1497 N N . LEU A 1 182 ? -3.923 -3.692 18.039 1.00 90.75 182 LEU A N 1
ATOM 1498 C CA . LEU A 1 182 ? -4.227 -3.608 16.615 1.00 90.75 182 LEU A CA 1
ATOM 1499 C C . LEU A 1 182 ? -3.403 -4.622 15.830 1.00 90.75 182 LEU A C 1
ATOM 1501 O O . LEU A 1 182 ? -3.957 -5.263 14.941 1.00 90.75 182 LEU A O 1
ATOM 1505 N N . THR A 1 183 ? -2.132 -4.814 16.182 1.00 88.19 183 THR A N 1
ATOM 1506 C CA . THR A 1 183 ? -1.276 -5.841 15.574 1.00 88.19 183 THR A CA 1
ATOM 1507 C C . THR A 1 183 ? -1.822 -7.237 15.863 1.00 88.19 183 THR A C 1
ATOM 1509 O O . THR A 1 183 ? -2.104 -7.974 14.920 1.00 88.19 183 THR A O 1
ATOM 1512 N N . ALA A 1 184 ? -2.118 -7.543 17.130 1.00 89.00 184 ALA A N 1
ATOM 1513 C CA . ALA A 1 184 ? -2.713 -8.817 17.528 1.00 89.00 184 ALA A CA 1
ATOM 1514 C C . ALA A 1 184 ? -4.066 -9.070 16.838 1.00 89.00 184 ALA A C 1
ATOM 1516 O O . ALA A 1 184 ? -4.340 -10.173 16.375 1.00 89.00 184 ALA A O 1
ATOM 1517 N N . SER A 1 185 ? -4.918 -8.044 16.715 1.00 89.31 185 SER A N 1
ATOM 1518 C CA . SER A 1 185 ? -6.194 -8.168 15.995 1.00 89.31 185 SER A CA 1
ATOM 1519 C C . SER A 1 185 ? -5.999 -8.354 14.487 1.00 89.31 185 SER A C 1
ATOM 1521 O O . SER A 1 185 ? -6.748 -9.091 13.848 1.00 89.31 185 SER A O 1
ATOM 1523 N N . GLY A 1 186 ? -4.981 -7.709 13.911 1.00 88.19 186 GLY A N 1
ATOM 1524 C CA . GLY A 1 186 ? -4.604 -7.864 12.512 1.00 88.19 186 GLY A CA 1
ATOM 1525 C C . GLY A 1 186 ? -4.233 -9.305 12.187 1.00 88.19 186 GLY A C 1
ATOM 1526 O O . GLY A 1 186 ? -4.676 -9.828 11.160 1.00 88.19 186 GLY A O 1
ATOM 1527 N N . GLU A 1 187 ? -3.474 -9.937 13.080 1.00 87.38 187 GLU A N 1
ATOM 1528 C CA . GLU A 1 187 ? -3.077 -11.338 12.991 1.00 87.38 187 GLU A CA 1
ATOM 1529 C C . GLU A 1 187 ? -4.258 -12.288 13.195 1.00 87.38 187 GLU A C 1
ATOM 1531 O O . GLU A 1 187 ? -4.575 -13.046 12.280 1.00 87.38 187 GLU A O 1
ATOM 1536 N N . GLU A 1 188 ? -4.965 -12.177 14.324 1.00 88.62 188 GLU A N 1
ATOM 1537 C CA . GLU A 1 188 ? -6.095 -13.046 14.695 1.00 88.62 188 GLU A CA 1
ATOM 1538 C C . GLU A 1 188 ? -7.181 -13.087 13.611 1.00 88.62 188 GLU A C 1
ATOM 1540 O O . GLU A 1 188 ? -7.749 -14.136 13.306 1.00 88.62 188 GLU A O 1
ATOM 1545 N N . PHE A 1 189 ? -7.496 -11.932 13.019 1.00 87.50 189 PHE A N 1
ATOM 1546 C CA . PHE A 1 189 ? -8.572 -11.824 12.038 1.00 87.50 189 PHE A CA 1
ATOM 1547 C C . PHE A 1 189 ? -8.085 -11.805 10.590 1.00 87.50 189 PHE A C 1
ATOM 1549 O O . PHE A 1 189 ? -8.929 -11.697 9.702 1.00 87.50 189 PHE A O 1
ATOM 1556 N N . HIS A 1 190 ? -6.778 -11.902 10.333 1.00 85.31 190 HIS A N 1
ATOM 1557 C CA . HIS A 1 190 ? -6.180 -11.762 9.000 1.00 85.31 190 HIS A CA 1
ATOM 1558 C C . HIS A 1 190 ? -6.651 -10.505 8.239 1.00 85.31 190 HIS A C 1
ATOM 1560 O O . HIS A 1 190 ? -6.937 -10.551 7.041 1.00 85.31 190 HIS A O 1
ATOM 1566 N N . LEU A 1 191 ? -6.710 -9.358 8.928 1.00 84.38 191 LEU A N 1
ATOM 1567 C CA . LEU A 1 191 ? -7.349 -8.129 8.419 1.00 84.38 191 LEU A CA 1
ATOM 1568 C C . LEU A 1 191 ? -6.723 -7.578 7.131 1.00 84.38 191 LEU A C 1
ATOM 1570 O O . LEU A 1 191 ? -7.356 -6.821 6.399 1.00 84.38 191 LEU A O 1
ATOM 1574 N N . HIS A 1 192 ? -5.486 -7.963 6.829 1.00 76.44 192 HIS A N 1
ATOM 1575 C CA . HIS A 1 192 ? -4.801 -7.574 5.603 1.00 76.44 192 HIS A CA 1
ATOM 1576 C C . HIS A 1 192 ? -5.471 -8.094 4.321 1.00 76.44 192 HIS A C 1
ATOM 1578 O O . HIS A 1 192 ? -5.253 -7.519 3.260 1.00 76.44 192 HIS A O 1
ATOM 1584 N N . HIS A 1 193 ? -6.290 -9.148 4.403 1.00 80.31 193 HIS A N 1
ATOM 1585 C CA . HIS A 1 193 ? -7.085 -9.628 3.270 1.00 80.31 193 HIS A CA 1
ATOM 1586 C C . HIS A 1 193 ? -8.376 -8.828 3.051 1.00 80.31 193 HIS A C 1
ATOM 1588 O O . HIS A 1 193 ? -8.915 -8.830 1.942 1.00 80.31 193 HIS A O 1
ATOM 1594 N N . ASP A 1 194 ? -8.868 -8.156 4.095 1.00 83.50 194 ASP A N 1
ATOM 1595 C CA . ASP A 1 194 ? -10.130 -7.412 4.066 1.00 83.50 194 ASP A CA 1
ATOM 1596 C C . ASP A 1 194 ? -9.922 -5.928 3.705 1.00 83.50 194 ASP A C 1
ATOM 1598 O O . ASP A 1 194 ? -10.844 -5.266 3.231 1.00 83.50 194 ASP A O 1
ATOM 1602 N N . LEU A 1 195 ? -8.712 -5.393 3.905 1.00 87.06 195 LEU A N 1
ATOM 1603 C CA . LEU A 1 195 ? -8.368 -4.016 3.550 1.00 87.06 195 LEU A CA 1
ATOM 1604 C C . LEU A 1 195 ? -8.267 -3.846 2.029 1.00 87.06 195 LEU A C 1
ATOM 1606 O O . LEU A 1 195 ? -7.419 -4.454 1.379 1.00 87.06 195 LEU A O 1
ATOM 1610 N N . ARG A 1 196 ? -9.109 -2.972 1.469 1.00 87.06 196 ARG A N 1
ATOM 1611 C CA . ARG A 1 196 ? -9.145 -2.646 0.036 1.00 87.06 196 ARG A CA 1
ATOM 1612 C C . ARG A 1 196 ? -9.371 -1.156 -0.186 1.00 87.06 196 ARG A C 1
ATOM 1614 O O . ARG A 1 196 ? -10.077 -0.520 0.592 1.00 87.06 196 ARG A O 1
ATOM 1621 N N . ALA A 1 197 ? -8.775 -0.618 -1.248 1.00 87.38 197 ALA A N 1
ATOM 1622 C CA . ALA A 1 197 ? -8.993 0.764 -1.674 1.00 87.38 197 ALA A CA 1
ATOM 1623 C C . ALA A 1 197 ? -10.336 0.949 -2.397 1.00 87.38 197 ALA A C 1
ATOM 1625 O O . ALA A 1 197 ? -10.941 2.016 -2.305 1.00 87.38 197 ALA A O 1
ATOM 1626 N N . ASP A 1 198 ? -10.812 -0.089 -3.088 1.00 85.38 198 ASP A N 1
ATOM 1627 C CA . ASP A 1 198 ? -12.121 -0.075 -3.740 1.00 85.38 198 ASP A CA 1
ATOM 1628 C C . ASP A 1 198 ? -13.256 0.054 -2.707 1.00 85.38 198 ASP A C 1
ATOM 1630 O O . ASP A 1 198 ? -13.203 -0.520 -1.617 1.00 85.38 198 ASP A O 1
ATOM 1634 N N . GLY A 1 199 ? -14.275 0.843 -3.046 1.00 82.50 199 GLY A N 1
ATOM 1635 C CA . GLY A 1 199 ? -15.419 1.147 -2.183 1.00 82.50 199 GLY A CA 1
ATOM 1636 C C . GLY A 1 199 ? -15.158 2.182 -1.082 1.00 82.50 199 GLY A C 1
ATOM 1637 O O . GLY A 1 199 ? -16.085 2.519 -0.345 1.00 82.50 199 GLY A O 1
ATOM 1638 N N . GLN A 1 200 ? -13.937 2.712 -0.966 1.00 88.56 200 GLN A N 1
ATOM 1639 C CA . GLN A 1 200 ? -13.605 3.736 0.025 1.00 88.56 200 GLN A CA 1
ATOM 1640 C C . GLN A 1 200 ? -13.950 5.143 -0.465 1.00 88.56 200 GLN A C 1
ATOM 1642 O O . GLN A 1 200 ? -13.769 5.493 -1.630 1.00 88.56 200 GLN A O 1
ATOM 1647 N N . ASP A 1 201 ? -14.396 5.986 0.463 1.00 89.44 201 ASP A N 1
ATOM 1648 C CA . ASP A 1 201 ? -14.670 7.394 0.193 1.00 89.44 201 ASP A CA 1
ATOM 1649 C C . ASP A 1 201 ? -13.393 8.239 0.318 1.00 89.44 201 ASP A C 1
ATOM 1651 O O . ASP A 1 201 ? -12.770 8.296 1.385 1.00 89.44 201 ASP A O 1
ATOM 1655 N N . TYR A 1 202 ? -13.027 8.937 -0.763 1.00 90.25 202 TYR A N 1
ATOM 1656 C CA . TYR A 1 202 ? -11.821 9.766 -0.821 1.00 90.25 202 TYR A CA 1
ATOM 1657 C C . TYR A 1 202 ? -11.771 10.790 0.317 1.00 90.25 202 TYR A C 1
ATOM 1659 O O . TYR A 1 202 ? -10.751 10.897 0.994 1.00 90.25 202 TYR A O 1
ATOM 1667 N N . GLU A 1 203 ? -12.864 11.519 0.561 1.00 92.94 203 GLU A N 1
ATOM 1668 C CA . GLU A 1 203 ? -12.910 12.582 1.572 1.00 92.94 203 GLU A CA 1
ATOM 1669 C C . GLU A 1 203 ? -12.684 12.029 2.983 1.00 92.94 203 GLU A C 1
ATOM 1671 O O . GLU A 1 203 ? -11.948 12.603 3.795 1.00 92.94 203 GLU A O 1
ATOM 1676 N N . THR A 1 204 ? -13.270 10.869 3.273 1.00 91.38 204 THR A N 1
ATOM 1677 C CA . THR A 1 204 ? -13.088 10.163 4.540 1.00 91.38 204 THR A CA 1
ATOM 1678 C C . THR A 1 204 ? -11.638 9.723 4.727 1.00 91.38 204 THR A C 1
ATOM 1680 O O . THR A 1 204 ? -11.041 10.029 5.768 1.00 91.38 204 THR A O 1
ATOM 1683 N N . VAL A 1 205 ? -11.041 9.063 3.729 1.00 91.81 205 VAL A N 1
ATOM 1684 C CA . VAL A 1 205 ? -9.636 8.625 3.795 1.00 91.81 205 VAL A CA 1
ATOM 1685 C C . VAL A 1 205 ? -8.697 9.829 3.895 1.00 91.81 205 VAL A C 1
ATOM 1687 O O . VAL A 1 205 ? -7.819 9.855 4.760 1.00 91.81 205 VAL A O 1
ATOM 1690 N N . PHE A 1 206 ? -8.919 10.868 3.089 1.00 93.00 206 PHE A N 1
ATOM 1691 C CA . PHE A 1 206 ? -8.121 12.091 3.081 1.00 93.00 206 PHE A CA 1
ATOM 1692 C C . PHE A 1 206 ? -8.165 12.818 4.426 1.00 93.00 206 PHE A C 1
ATOM 1694 O O . PHE A 1 206 ? -7.132 13.265 4.934 1.00 93.00 206 PHE A O 1
ATOM 1701 N N . LYS A 1 207 ? -9.337 12.890 5.067 1.00 93.38 207 LYS A N 1
ATOM 1702 C CA . LYS A 1 207 ? -9.488 13.477 6.403 1.00 93.38 207 LYS A CA 1
ATOM 1703 C C . LYS A 1 207 ? -8.647 12.742 7.447 1.00 93.38 207 LYS A C 1
ATOM 1705 O O . LYS A 1 207 ? -7.957 13.396 8.236 1.00 93.38 207 LYS A O 1
ATOM 1710 N N . TRP A 1 208 ? -8.689 11.409 7.465 1.00 92.69 208 TRP A N 1
ATOM 1711 C CA . TRP A 1 208 ? -7.865 10.602 8.371 1.00 92.69 208 TRP A CA 1
ATOM 1712 C C . TRP A 1 208 ? -6.377 10.754 8.065 1.00 92.69 208 TRP A C 1
ATOM 1714 O O . TRP A 1 208 ? -5.586 11.030 8.971 1.00 92.69 208 TRP A O 1
ATOM 1724 N N . PHE A 1 209 ? -6.005 10.664 6.788 1.00 92.31 209 PHE A N 1
ATOM 1725 C CA . PHE A 1 209 ? -4.633 10.838 6.327 1.00 92.31 209 PHE A CA 1
ATOM 1726 C C . PHE A 1 209 ? -4.068 12.192 6.760 1.00 92.31 209 PHE A C 1
ATOM 1728 O O . PHE A 1 209 ? -3.040 12.248 7.436 1.00 92.31 209 PHE A O 1
ATOM 1735 N N . LYS A 1 210 ? -4.778 13.291 6.484 1.00 92.25 210 LYS A N 1
ATOM 1736 C CA . LYS A 1 210 ? -4.355 14.645 6.860 1.00 92.25 210 LYS A CA 1
ATOM 1737 C C . LYS A 1 210 ? -4.203 14.802 8.371 1.00 92.25 210 LYS A C 1
ATOM 1739 O O . LYS A 1 210 ? -3.262 15.458 8.818 1.00 92.25 210 LYS A O 1
ATOM 1744 N N . LYS A 1 211 ? -5.106 14.200 9.152 1.00 89.88 211 LYS A N 1
ATOM 1745 C CA . LYS A 1 211 ? -5.057 14.227 10.619 1.00 89.88 211 LYS A CA 1
ATOM 1746 C C . LYS A 1 211 ? -3.809 13.521 11.155 1.00 89.88 211 LYS A C 1
ATOM 1748 O O . LYS A 1 211 ? -3.258 13.957 12.162 1.00 89.88 211 LYS A O 1
ATOM 1753 N N . TRP A 1 212 ? -3.383 12.425 10.527 1.00 90.69 212 TRP A N 1
ATOM 1754 C CA . TRP A 1 212 ? -2.359 11.542 11.088 1.00 90.69 212 TRP A CA 1
ATOM 1755 C C . TRP A 1 212 ? -0.987 11.643 10.437 1.00 90.69 212 TRP A C 1
ATOM 1757 O O . TRP A 1 212 ? -0.019 11.319 11.112 1.00 90.69 212 TRP A O 1
ATOM 1767 N N . GLN A 1 213 ? -0.852 12.116 9.196 1.00 86.12 213 GLN A N 1
ATOM 1768 C CA . GLN A 1 213 ? 0.413 12.094 8.439 1.00 86.12 213 GLN A CA 1
ATOM 1769 C C . GLN A 1 213 ? 1.612 12.729 9.168 1.00 86.12 213 GLN A C 1
ATOM 1771 O O . GLN A 1 213 ? 2.744 12.301 8.951 1.00 86.12 213 GLN A O 1
ATOM 1776 N N . PHE A 1 214 ? 1.374 13.673 10.087 1.00 85.38 214 PHE A N 1
ATOM 1777 C CA . PHE A 1 214 ? 2.404 14.322 10.913 1.00 85.38 214 PHE A CA 1
ATOM 1778 C C . PHE A 1 214 ? 2.221 14.101 12.421 1.00 85.38 214 PHE A C 1
ATOM 1780 O O . PHE A 1 214 ? 2.944 14.685 13.228 1.00 85.38 214 PHE A O 1
ATOM 1787 N N . ALA A 1 215 ? 1.266 13.263 12.832 1.00 86.00 215 ALA A N 1
ATOM 1788 C CA . ALA A 1 215 ? 1.076 12.943 14.241 1.00 86.00 215 ALA A CA 1
ATOM 1789 C C . ALA A 1 215 ? 2.300 12.175 14.767 1.00 86.00 215 ALA A C 1
ATOM 1791 O O . ALA A 1 215 ? 2.766 11.232 14.124 1.00 86.00 215 ALA A O 1
ATOM 1792 N N . LYS A 1 216 ? 2.822 12.562 15.937 1.00 83.75 216 LYS A N 1
ATOM 1793 C CA . LYS A 1 216 ? 3.950 11.856 16.574 1.00 83.75 216 LYS A CA 1
ATOM 1794 C C . LYS A 1 216 ? 3.530 10.490 17.112 1.00 83.75 216 LYS A C 1
ATOM 1796 O O . LYS A 1 216 ? 4.261 9.522 16.962 1.00 83.75 216 LYS A O 1
ATOM 1801 N N . THR A 1 217 ? 2.349 10.426 17.716 1.00 83.06 217 THR A N 1
ATOM 1802 C CA . THR A 1 217 ? 1.754 9.208 18.269 1.00 83.06 217 THR A CA 1
ATOM 1803 C C . THR A 1 217 ? 0.249 9.218 18.019 1.00 83.06 217 THR A C 1
ATOM 1805 O O . THR A 1 217 ? -0.373 10.282 17.961 1.00 83.06 217 THR A O 1
ATOM 1808 N N . VAL A 1 218 ? -0.337 8.032 17.851 1.00 87.44 218 VAL A N 1
ATOM 1809 C CA . VAL A 1 218 ? -1.784 7.837 17.704 1.00 87.44 218 VAL A CA 1
ATOM 1810 C C . VAL A 1 218 ? -2.203 6.758 18.698 1.00 87.44 218 VAL A C 1
ATOM 1812 O O . VAL A 1 218 ? -1.665 5.652 18.669 1.00 87.44 218 VAL A O 1
ATOM 1815 N N . GLY A 1 219 ? -3.126 7.089 19.600 1.00 89.62 219 GLY A N 1
ATOM 1816 C CA . GLY A 1 219 ? -3.578 6.158 20.636 1.00 89.62 219 GLY A CA 1
ATOM 1817 C C . GLY A 1 219 ? -4.363 4.976 20.072 1.00 89.62 219 GLY A C 1
ATOM 1818 O O . GLY A 1 219 ? -4.973 5.091 19.004 1.00 89.62 219 GLY A O 1
ATOM 1819 N N . ALA A 1 220 ? -4.365 3.851 20.787 1.00 90.88 220 ALA A N 1
ATOM 1820 C CA . ALA A 1 220 ? -5.004 2.606 20.342 1.00 90.88 220 ALA A CA 1
ATOM 1821 C C . ALA A 1 220 ? -6.494 2.781 19.993 1.00 90.88 220 ALA A C 1
ATOM 1823 O O . ALA A 1 220 ? -6.948 2.292 18.960 1.00 90.88 220 ALA A O 1
ATOM 1824 N N . ALA A 1 221 ? -7.245 3.562 20.776 1.00 89.62 221 ALA A N 1
ATOM 1825 C CA . ALA A 1 221 ? -8.663 3.819 20.510 1.00 89.62 221 ALA A CA 1
ATOM 1826 C C . ALA A 1 221 ? -8.906 4.527 19.165 1.00 89.62 221 ALA A C 1
ATOM 1828 O O . ALA A 1 221 ? -9.861 4.234 18.446 1.00 89.62 221 ALA A O 1
ATOM 1829 N N . GLU A 1 222 ? -8.026 5.459 18.807 1.00 91.38 222 GLU A N 1
ATOM 1830 C CA . GLU A 1 222 ? -8.125 6.220 17.564 1.00 91.38 222 GLU A CA 1
ATOM 1831 C C . GLU A 1 222 ? -7.628 5.384 16.371 1.00 91.38 222 GLU A C 1
ATOM 1833 O O . GLU A 1 222 ? -8.223 5.440 15.294 1.00 91.38 222 GLU A O 1
ATOM 1838 N N . ARG A 1 223 ? -6.615 4.529 16.590 1.00 92.31 223 ARG A N 1
ATOM 1839 C CA . ARG A 1 223 ? -6.173 3.497 15.635 1.00 92.31 223 ARG A CA 1
ATOM 1840 C C . ARG A 1 223 ? -7.287 2.511 15.300 1.00 92.31 223 ARG A C 1
ATOM 1842 O O . ARG A 1 223 ? -7.565 2.306 14.121 1.00 92.31 223 ARG A O 1
ATOM 1849 N N . LEU A 1 224 ? -7.997 2.015 16.313 1.00 92.38 224 LEU A N 1
ATOM 1850 C CA . LEU A 1 224 ? -9.144 1.121 16.145 1.00 92.38 224 LEU A CA 1
ATOM 1851 C C . LEU A 1 224 ? -10.289 1.772 15.366 1.00 92.38 224 LEU A C 1
ATOM 1853 O O . LEU A 1 224 ? -10.854 1.149 14.473 1.00 92.38 224 LEU A O 1
ATOM 1857 N N . ARG A 1 225 ? -10.596 3.044 15.638 1.00 90.56 225 ARG A N 1
ATOM 1858 C CA . ARG A 1 225 ? -11.593 3.799 14.861 1.00 90.56 225 ARG A CA 1
ATOM 1859 C C . ARG A 1 225 ? -11.255 3.857 13.383 1.00 90.56 225 ARG A C 1
ATOM 1861 O O . ARG A 1 225 ? -12.115 3.577 12.557 1.00 90.56 225 ARG A O 1
ATOM 1868 N N . CYS A 1 226 ? -10.023 4.231 13.050 1.00 90.81 226 CYS A N 1
ATOM 1869 C CA . CYS A 1 226 ? -9.613 4.302 11.653 1.00 90.81 226 CYS A CA 1
ATOM 1870 C C . CYS A 1 226 ? -9.620 2.916 11.008 1.00 90.81 226 CYS A C 1
ATOM 1872 O O . CYS A 1 226 ? -10.127 2.784 9.904 1.00 90.81 226 CYS A O 1
ATOM 1874 N N . MET A 1 227 ? -9.154 1.881 11.715 1.00 91.56 227 MET A N 1
ATOM 1875 C CA . MET A 1 227 ? -9.201 0.499 11.236 1.00 91.56 227 MET A CA 1
ATOM 1876 C C . MET A 1 227 ? -10.630 0.072 10.870 1.00 91.56 227 MET A C 1
ATOM 1878 O O . MET A 1 227 ? -10.847 -0.409 9.765 1.00 91.56 227 MET A O 1
ATOM 1882 N N . LEU A 1 228 ? -11.610 0.301 11.751 1.00 89.50 228 LEU A N 1
ATOM 1883 C CA . LEU A 1 228 ? -13.014 -0.035 11.486 1.00 89.50 228 LEU A CA 1
ATOM 1884 C C . LEU A 1 228 ? -13.603 0.773 10.321 1.00 89.50 228 LEU A C 1
ATOM 1886 O O . LEU A 1 228 ? -14.374 0.234 9.534 1.00 89.50 228 LEU A O 1
ATOM 1890 N N . VAL A 1 229 ? -13.216 2.045 10.174 1.00 88.25 229 VAL A N 1
ATOM 1891 C CA . VAL A 1 229 ? -13.622 2.871 9.024 1.00 88.25 229 VAL A CA 1
ATOM 1892 C C . VAL A 1 229 ? -13.043 2.323 7.718 1.00 88.25 229 VAL A C 1
ATOM 1894 O O . VAL A 1 229 ? -13.787 2.190 6.755 1.00 88.25 229 VAL A O 1
ATOM 1897 N N . LEU A 1 230 ? -11.748 1.988 7.688 1.00 88.06 230 LEU A N 1
ATOM 1898 C CA . LEU A 1 230 ? -11.062 1.510 6.483 1.00 88.06 230 LEU A CA 1
ATOM 1899 C C . LEU A 1 230 ? -11.489 0.098 6.078 1.00 88.06 230 LEU A C 1
ATOM 1901 O O . LEU A 1 230 ? -11.602 -0.192 4.895 1.00 88.06 230 LEU A O 1
ATOM 1905 N N . ILE A 1 231 ? -11.742 -0.786 7.041 1.00 85.88 231 ILE A N 1
ATOM 1906 C CA . ILE A 1 231 ? -12.308 -2.113 6.760 1.00 85.88 231 ILE A CA 1
ATOM 1907 C C . ILE A 1 231 ? -13.771 -1.986 6.312 1.00 85.88 231 ILE A C 1
ATOM 1909 O O . ILE A 1 231 ? -14.279 -2.814 5.554 1.00 85.88 231 ILE A O 1
ATOM 1913 N N . GLY A 1 232 ? -14.454 -0.931 6.763 1.00 77.38 232 GLY A N 1
ATOM 1914 C CA . GLY A 1 232 ? -15.848 -0.681 6.446 1.00 77.38 232 GLY A CA 1
ATOM 1915 C C . GLY A 1 232 ? -16.721 -1.863 6.854 1.00 77.38 232 GLY A C 1
ATOM 1916 O O . GLY A 1 232 ? -16.455 -2.567 7.830 1.00 77.38 232 GLY A O 1
ATOM 1917 N N . LYS A 1 233 ? -17.781 -2.115 6.088 1.00 69.88 233 LYS A N 1
ATOM 1918 C CA . LYS A 1 233 ? -18.710 -3.205 6.397 1.00 69.88 233 LYS A CA 1
ATOM 1919 C C . LYS A 1 233 ? -18.174 -4.592 6.086 1.00 69.88 233 LYS A C 1
ATOM 1921 O O . LYS A 1 233 ? -18.823 -5.538 6.476 1.00 69.88 233 LYS A O 1
ATOM 1926 N N . HIS A 1 234 ? -17.026 -4.738 5.431 1.00 69.44 234 HIS A N 1
ATOM 1927 C CA . HIS A 1 234 ? -16.569 -6.019 4.882 1.00 69.44 234 HIS A CA 1
ATOM 1928 C C . HIS A 1 234 ? -16.113 -7.046 5.931 1.00 69.44 234 HIS A C 1
ATOM 1930 O O . HIS A 1 234 ? -15.826 -8.190 5.584 1.00 69.44 234 HIS A O 1
ATOM 1936 N N . ARG A 1 235 ? -16.068 -6.671 7.213 1.00 76.88 235 ARG A N 1
ATOM 1937 C CA . ARG A 1 235 ? -15.667 -7.551 8.313 1.00 76.88 235 ARG A CA 1
ATOM 1938 C C . ARG A 1 235 ? -16.539 -7.341 9.542 1.00 76.88 235 ARG A C 1
ATOM 1940 O O . ARG A 1 235 ? -17.258 -6.351 9.651 1.00 76.88 235 ARG A O 1
ATOM 1947 N N . PHE A 1 236 ? -16.425 -8.282 10.479 1.00 80.06 236 PHE A N 1
ATOM 1948 C CA . PHE A 1 236 ? -17.156 -8.310 11.746 1.00 80.06 236 PHE A CA 1
ATOM 1949 C C . PHE A 1 236 ? -18.665 -8.506 11.580 1.00 80.06 236 PHE A C 1
ATOM 1951 O O . PHE A 1 236 ? -19.441 -8.113 12.442 1.00 80.06 236 PHE A O 1
ATOM 1958 N N . PHE A 1 237 ? -19.090 -9.175 10.507 1.00 79.88 237 PHE A N 1
ATOM 1959 C CA . PHE A 1 237 ? -20.481 -9.605 10.331 1.00 79.88 237 PHE A CA 1
ATOM 1960 C C . PHE A 1 237 ? -20.901 -10.668 11.348 1.00 79.88 237 PHE A C 1
ATOM 1962 O O . PHE A 1 237 ? -22.065 -10.750 11.735 1.00 79.88 237 PHE A O 1
ATOM 1969 N N . TYR A 1 238 ? -19.958 -11.527 11.742 1.00 82.50 238 TYR A N 1
ATOM 1970 C CA . TYR A 1 238 ? -20.239 -12.650 12.620 1.00 82.50 238 TYR A CA 1
ATOM 1971 C C . TYR A 1 238 ? -20.090 -12.251 14.084 1.00 82.50 238 TYR A C 1
ATOM 1973 O O . TYR A 1 238 ? -19.061 -11.709 14.483 1.00 82.50 238 TYR A O 1
ATOM 1981 N N . VAL A 1 239 ? -21.083 -12.622 14.895 1.00 86.12 239 VAL A N 1
ATOM 1982 C CA . VAL A 1 239 ? -21.120 -12.343 16.340 1.00 86.12 239 VAL A CA 1
ATOM 1983 C C . VAL A 1 239 ? -19.833 -12.791 17.037 1.00 86.12 239 VAL A C 1
ATOM 1985 O O . VAL A 1 239 ? -19.242 -12.007 17.767 1.00 86.12 239 VAL A O 1
ATOM 1988 N N . HIS A 1 240 ? -19.315 -13.985 16.726 1.00 87.44 240 HIS A N 1
ATOM 1989 C CA . HIS A 1 240 ? -18.075 -14.478 17.338 1.00 87.44 240 HIS A CA 1
ATOM 1990 C C . HIS A 1 240 ? -16.851 -13.592 17.034 1.00 87.44 240 HIS A C 1
ATOM 1992 O O . HIS A 1 240 ? -15.976 -13.453 17.882 1.00 87.44 240 HIS A O 1
ATOM 1998 N N . GLN A 1 241 ? -16.779 -12.955 15.856 1.00 88.81 241 GLN A N 1
ATOM 1999 C CA . GLN A 1 241 ? -15.695 -12.017 15.529 1.00 88.81 241 GLN A CA 1
ATOM 2000 C C . GLN A 1 241 ? -15.826 -10.723 16.338 1.00 88.81 241 GLN A C 1
ATOM 2002 O O . GLN A 1 241 ? -14.826 -10.173 16.796 1.00 88.81 241 GLN A O 1
ATOM 2007 N N . GLN A 1 242 ? -17.060 -10.249 16.533 1.00 89.88 242 GLN A N 1
ATOM 2008 C CA . GLN A 1 242 ? -17.345 -9.060 17.335 1.00 89.88 242 GLN A CA 1
ATOM 2009 C C . GLN A 1 242 ? -17.017 -9.298 18.811 1.00 89.88 242 GLN A C 1
ATOM 2011 O O . GLN A 1 242 ? -16.297 -8.506 19.416 1.00 89.88 242 GLN A O 1
ATOM 2016 N N . GLU A 1 243 ? -17.493 -10.412 19.373 1.00 92.44 243 GLU A N 1
ATOM 2017 C CA . GLU A 1 243 ? -17.211 -10.832 20.749 1.00 92.44 243 GLU A CA 1
ATOM 2018 C C . GLU A 1 243 ? -15.711 -10.995 20.980 1.00 92.44 243 GLU A C 1
ATOM 2020 O O . GLU A 1 243 ? -15.186 -10.539 21.996 1.00 92.44 243 GLU A O 1
ATOM 2025 N N . ARG A 1 244 ? -14.997 -11.579 20.009 1.00 93.69 244 ARG A N 1
ATOM 2026 C CA . ARG A 1 244 ? -13.548 -11.743 20.089 1.00 93.69 244 ARG A CA 1
ATOM 2027 C C . ARG A 1 244 ? -12.821 -10.400 20.110 1.00 93.69 244 ARG A C 1
ATOM 2029 O O . ARG A 1 244 ? -11.981 -10.197 20.981 1.00 93.69 244 ARG A O 1
ATOM 2036 N N . LEU A 1 245 ? -13.166 -9.466 19.220 1.00 93.69 245 LEU A N 1
ATOM 2037 C CA . LEU A 1 245 ? -12.548 -8.135 19.210 1.00 93.69 245 LEU A CA 1
ATOM 2038 C C . LEU A 1 245 ? -12.869 -7.346 20.492 1.00 93.69 245 LEU A C 1
ATOM 2040 O O . LEU A 1 245 ? -11.994 -6.668 21.033 1.00 93.69 245 LEU A O 1
ATOM 2044 N N . LEU A 1 246 ? -14.097 -7.463 21.009 1.00 94.50 246 LEU A N 1
ATOM 2045 C CA . LEU A 1 246 ? -14.492 -6.880 22.294 1.00 94.50 246 LEU A CA 1
ATOM 2046 C C . LEU A 1 246 ? -13.677 -7.457 23.455 1.00 94.50 246 LEU A C 1
ATOM 2048 O O . LEU A 1 246 ? -13.208 -6.694 24.299 1.00 94.50 246 LEU A O 1
ATOM 2052 N N . ALA A 1 247 ? -13.468 -8.775 23.481 1.00 95.38 247 ALA A N 1
ATOM 2053 C CA . ALA A 1 247 ? -12.654 -9.437 24.495 1.00 95.38 247 ALA A CA 1
ATOM 2054 C C . ALA A 1 247 ? -11.191 -8.968 24.444 1.00 95.38 247 ALA A C 1
ATOM 2056 O O . ALA A 1 247 ? -10.633 -8.612 25.480 1.00 95.38 247 ALA A O 1
ATOM 2057 N N . MET A 1 248 ? -10.600 -8.875 23.248 1.00 95.19 248 MET A N 1
ATOM 2058 C CA . MET A 1 248 ? -9.235 -8.361 23.072 1.00 95.19 248 MET A CA 1
ATOM 2059 C C . MET A 1 248 ? -9.109 -6.904 23.545 1.00 95.19 248 MET A C 1
ATOM 2061 O O . MET A 1 248 ? -8.151 -6.550 24.231 1.00 95.19 248 MET A O 1
ATOM 2065 N N . ALA A 1 249 ? -10.092 -6.052 23.235 1.00 94.69 249 ALA A N 1
ATOM 2066 C CA . ALA A 1 249 ? -10.107 -4.664 23.700 1.00 94.69 249 ALA A CA 1
ATOM 2067 C C . ALA A 1 249 ? -10.289 -4.553 25.227 1.00 94.69 249 ALA A C 1
ATOM 2069 O O . ALA A 1 249 ? -9.697 -3.675 25.859 1.00 94.69 249 ALA A O 1
ATOM 2070 N N . ALA A 1 250 ? -11.091 -5.434 25.832 1.00 94.25 250 ALA A N 1
ATOM 2071 C CA . ALA A 1 250 ? -11.270 -5.490 27.280 1.00 94.25 250 ALA A CA 1
ATOM 2072 C C . ALA A 1 250 ? -9.980 -5.919 27.996 1.00 94.25 250 ALA A C 1
ATOM 2074 O O . ALA A 1 250 ? -9.594 -5.289 28.980 1.00 94.25 250 ALA A O 1
ATOM 2075 N N . GLU A 1 251 ? -9.282 -6.927 27.467 1.00 94.00 251 GLU A N 1
ATOM 2076 C CA . GLU A 1 251 ? -7.971 -7.348 27.965 1.00 94.00 251 GLU A CA 1
ATOM 2077 C C . GLU A 1 251 ? -6.946 -6.213 27.849 1.00 94.00 251 GLU A C 1
ATOM 2079 O O . GLU A 1 251 ? -6.268 -5.887 28.823 1.00 94.00 251 GLU A O 1
ATOM 2084 N N . TRP A 1 252 ? -6.887 -5.549 26.690 1.00 92.62 252 TRP A N 1
ATOM 2085 C CA . TRP A 1 252 ? -6.006 -4.406 26.450 1.00 92.62 252 TRP A CA 1
ATOM 2086 C C . TRP A 1 252 ? -6.194 -3.294 27.488 1.00 92.62 252 TRP A C 1
ATOM 2088 O O . TRP A 1 252 ? -5.211 -2.783 28.031 1.00 92.62 252 TRP A O 1
ATOM 2098 N N . ASN A 1 253 ? -7.448 -2.953 27.801 1.00 93.31 253 ASN A N 1
ATOM 2099 C CA . ASN A 1 253 ? -7.797 -1.949 28.807 1.00 93.31 253 ASN A CA 1
ATOM 2100 C C . ASN A 1 253 ? -7.385 -2.345 30.235 1.00 93.31 253 ASN A C 1
ATOM 2102 O O . ASN A 1 253 ? -7.177 -1.460 31.063 1.00 93.31 253 ASN A O 1
ATOM 2106 N N . GLY A 1 254 ? -7.302 -3.646 30.530 1.00 88.88 254 GLY A N 1
ATOM 2107 C CA . GLY A 1 254 ? -6.924 -4.174 31.843 1.00 88.88 254 GLY A CA 1
ATOM 2108 C C . GLY A 1 254 ? -5.416 -4.207 32.106 1.00 88.88 254 GLY A C 1
ATOM 2109 O O . GLY A 1 254 ? -5.011 -4.502 33.228 1.00 88.88 254 GLY A O 1
ATOM 2110 N N . ARG A 1 255 ? -4.578 -3.914 31.102 1.00 90.06 255 ARG A N 1
ATOM 2111 C CA . ARG A 1 255 ? -3.115 -3.941 31.244 1.00 90.06 255 ARG A CA 1
ATOM 2112 C C . ARG A 1 255 ? -2.609 -2.784 32.109 1.00 90.06 255 ARG A C 1
ATOM 2114 O O . ARG A 1 255 ? -3.089 -1.652 32.017 1.00 90.06 255 ARG A O 1
ATOM 2121 N N . GLU A 1 256 ? -1.599 -3.059 32.931 1.00 82.06 256 GLU A N 1
ATOM 2122 C CA . GLU A 1 256 ? -0.957 -2.029 33.748 1.00 82.06 256 GLU A CA 1
ATOM 2123 C C . GLU A 1 256 ? -0.285 -0.958 32.873 1.00 82.06 256 GLU A C 1
ATOM 2125 O O . GLU A 1 256 ? 0.328 -1.250 31.848 1.00 82.06 256 GLU A O 1
ATOM 2130 N N . GLY A 1 257 ? -0.393 0.309 33.283 1.00 78.00 257 GLY A N 1
ATOM 2131 C CA . GLY A 1 257 ? 0.279 1.425 32.609 1.00 78.00 257 GLY A CA 1
ATOM 2132 C C . GLY A 1 257 ? -0.437 1.995 31.378 1.00 78.00 257 GLY A C 1
ATOM 2133 O O . GLY A 1 257 ? 0.122 2.880 30.722 1.00 78.00 257 GLY A O 1
ATOM 2134 N N . GLN A 1 258 ? -1.668 1.561 31.076 1.00 81.56 258 GLN A N 1
ATOM 2135 C CA . GLN A 1 258 ? -2.432 2.111 29.953 1.00 81.56 258 GLN A CA 1
ATOM 2136 C C . GLN A 1 258 ? -2.738 3.600 30.124 1.00 81.56 258 GLN A C 1
ATOM 2138 O O . GLN A 1 258 ? -3.262 4.059 31.143 1.00 81.56 258 GLN A O 1
ATOM 2143 N N . LYS A 1 259 ? -2.433 4.381 29.085 1.00 81.06 259 LYS A N 1
ATOM 2144 C CA . LYS A 1 259 ? -2.703 5.821 29.073 1.00 81.06 259 LYS A CA 1
ATOM 2145 C C . LYS A 1 259 ? -4.147 6.072 28.658 1.00 81.06 259 LYS A C 1
ATOM 2147 O O . LYS A 1 259 ? -4.723 5.344 27.861 1.00 81.06 259 LYS A O 1
ATOM 2152 N N . LYS A 1 260 ? -4.722 7.192 29.107 1.00 77.00 260 LYS A N 1
ATOM 2153 C CA . LYS A 1 260 ? -6.118 7.571 28.808 1.00 77.00 260 LYS A CA 1
ATOM 2154 C C . LYS A 1 260 ? -6.477 7.566 27.308 1.00 77.00 260 LYS A C 1
ATOM 2156 O O . LYS A 1 260 ? -7.633 7.353 26.974 1.00 77.00 260 LYS A O 1
ATOM 2161 N N . HIS A 1 261 ? -5.517 7.822 26.416 1.00 76.62 261 HIS A N 1
ATOM 2162 C CA . HIS A 1 261 ? -5.732 7.809 24.961 1.00 76.62 261 HIS A CA 1
ATOM 2163 C C . HIS A 1 261 ? -5.655 6.412 24.322 1.00 76.62 261 HIS A C 1
ATOM 2165 O O . HIS A 1 261 ? -6.038 6.263 23.162 1.00 76.62 261 HIS A O 1
ATOM 2171 N N . ASP A 1 262 ? -5.177 5.415 25.065 1.00 86.00 262 ASP A N 1
ATOM 2172 C CA . ASP A 1 262 ? -5.100 4.015 24.646 1.00 86.00 262 ASP A CA 1
ATOM 2173 C C . ASP A 1 262 ? -6.273 3.184 25.174 1.00 86.00 262 ASP A C 1
ATOM 2175 O O . ASP A 1 262 ? -6.541 2.113 24.637 1.00 86.00 262 ASP A O 1
ATOM 2179 N N . ILE A 1 263 ? -7.009 3.697 26.167 1.00 90.06 263 ILE A N 1
ATOM 2180 C CA . ILE A 1 263 ? -8.220 3.061 26.694 1.00 90.06 263 ILE A CA 1
ATOM 2181 C C . ILE A 1 263 ? -9.348 3.138 25.663 1.00 90.06 263 ILE A C 1
ATOM 2183 O O . ILE A 1 263 ? -9.713 4.211 25.173 1.00 90.06 263 ILE A O 1
ATOM 2187 N N . ILE A 1 264 ? -9.950 1.989 25.385 1.00 93.19 264 ILE A N 1
ATOM 2188 C CA . ILE A 1 264 ? -11.028 1.824 24.415 1.00 93.19 264 ILE A CA 1
ATOM 2189 C C . ILE A 1 264 ? -12.371 1.876 25.128 1.00 93.19 264 ILE A C 1
ATOM 2191 O O . ILE A 1 264 ? -12.604 1.173 26.108 1.00 93.19 264 ILE A O 1
ATOM 2195 N N . ASN A 1 265 ? -13.290 2.686 24.608 1.00 92.94 265 ASN A N 1
ATOM 2196 C CA . ASN A 1 265 ? -14.671 2.674 25.071 1.00 92.94 265 ASN A CA 1
ATOM 2197 C C . ASN A 1 265 ? -15.383 1.433 24.507 1.00 92.94 265 ASN A C 1
ATOM 2199 O O . ASN A 1 265 ? -15.724 1.402 23.324 1.00 92.94 265 ASN A O 1
ATOM 2203 N N . LEU A 1 266 ? -15.598 0.428 25.360 1.00 93.75 266 LEU A N 1
ATOM 2204 C CA . LEU A 1 266 ? -16.201 -0.851 24.972 1.00 93.75 266 LEU A CA 1
ATOM 2205 C C . LEU A 1 266 ? -17.669 -0.719 24.548 1.00 93.75 266 LEU A C 1
ATOM 2207 O O . LEU A 1 266 ? -18.077 -1.411 23.625 1.00 93.75 266 LEU A O 1
ATOM 2211 N N . ASN A 1 267 ? -18.437 0.199 25.147 1.00 92.25 267 ASN A N 1
ATOM 2212 C CA . ASN A 1 267 ? -19.828 0.440 24.743 1.00 92.25 267 ASN A CA 1
ATOM 2213 C C . ASN A 1 267 ? -19.879 1.002 23.321 1.00 92.25 267 ASN A C 1
ATOM 2215 O O . ASN A 1 267 ? -20.587 0.483 22.469 1.00 92.25 267 ASN A O 1
ATOM 2219 N N . TRP A 1 268 ? -19.044 2.008 23.039 1.00 93.31 268 TRP A N 1
ATOM 2220 C CA . TRP A 1 268 ? -18.921 2.560 21.690 1.00 93.31 268 TRP A CA 1
ATOM 2221 C C . TRP A 1 268 ? -18.469 1.500 20.674 1.00 93.31 268 TRP A C 1
ATOM 2223 O O . TRP A 1 268 ? -18.978 1.471 19.553 1.00 93.31 268 TRP A O 1
ATOM 2233 N N . LEU A 1 269 ? -17.518 0.637 21.048 1.00 92.38 269 LEU A N 1
ATOM 2234 C CA . LEU A 1 269 ? -17.055 -0.445 20.182 1.00 92.38 269 LEU A CA 1
ATOM 2235 C C . LEU A 1 269 ? -18.180 -1.451 19.902 1.00 92.38 269 LEU A C 1
ATOM 2237 O O . LEU A 1 269 ? -18.400 -1.790 18.744 1.00 92.38 269 LEU A O 1
ATOM 2241 N N . ALA A 1 270 ? -18.919 -1.874 20.930 1.00 90.25 270 ALA A N 1
ATOM 2242 C CA . ALA A 1 270 ? -20.049 -2.788 20.793 1.00 90.25 270 ALA A CA 1
ATOM 2243 C C . ALA A 1 270 ? -21.154 -2.194 19.904 1.00 90.25 270 ALA A C 1
ATOM 2245 O O . ALA A 1 270 ? -21.596 -2.853 18.965 1.00 90.25 270 ALA A O 1
ATOM 2246 N N . ASP A 1 271 ? -21.530 -0.931 20.131 1.00 89.12 271 ASP A N 1
ATOM 2247 C CA . ASP A 1 271 ? -22.530 -0.222 19.324 1.00 89.12 271 ASP A CA 1
ATOM 2248 C C . ASP A 1 271 ? -22.093 -0.086 17.862 1.00 89.12 271 ASP A C 1
ATOM 2250 O O . ASP A 1 271 ? -22.912 -0.198 16.950 1.00 89.12 271 ASP A O 1
ATOM 2254 N N . THR A 1 272 ? -20.799 0.161 17.630 1.00 87.88 272 THR A N 1
ATOM 2255 C CA . THR A 1 272 ? -20.236 0.253 16.279 1.00 87.88 272 THR A CA 1
ATOM 2256 C C . THR A 1 272 ? -20.289 -1.113 15.603 1.00 87.88 272 THR A C 1
ATOM 2258 O O . THR A 1 272 ? -20.867 -1.219 14.529 1.00 87.88 272 THR A O 1
ATOM 2261 N N . LEU A 1 273 ? -19.773 -2.171 16.239 1.00 88.44 273 LEU A N 1
ATOM 2262 C CA . LEU A 1 273 ? -19.760 -3.535 15.694 1.00 88.44 273 LEU A CA 1
ATOM 2263 C C . LEU A 1 273 ? -21.171 -4.077 15.426 1.00 88.44 273 LEU A C 1
ATOM 2265 O O . LEU A 1 273 ? -21.393 -4.714 14.398 1.00 88.44 273 LEU A O 1
ATOM 2269 N N . ALA A 1 274 ? -22.148 -3.752 16.274 1.00 84.44 274 ALA A N 1
ATOM 2270 C CA . ALA A 1 274 ? -23.544 -4.125 16.065 1.00 84.44 274 ALA A CA 1
ATOM 2271 C C . ALA A 1 274 ? -24.130 -3.541 14.763 1.00 84.44 274 ALA A C 1
ATOM 2273 O O . ALA A 1 274 ? -24.986 -4.167 14.140 1.00 84.44 274 ALA A O 1
ATOM 2274 N N . GLN A 1 275 ? -23.644 -2.382 14.299 1.00 81.75 275 GLN A N 1
ATOM 2275 C CA . GLN A 1 275 ? -24.060 -1.790 13.018 1.00 81.75 275 GLN A CA 1
ATOM 2276 C C . GLN A 1 275 ? -23.494 -2.531 11.796 1.00 81.75 275 GLN A C 1
ATOM 2278 O O . GLN A 1 275 ? -24.017 -2.356 10.694 1.00 81.75 275 GLN A O 1
ATOM 2283 N N . HIS A 1 276 ? -22.462 -3.366 11.969 1.00 75.19 276 HIS A N 1
ATOM 2284 C CA . HIS A 1 276 ? -21.928 -4.231 10.908 1.00 75.19 276 HIS A CA 1
ATOM 2285 C C . HIS A 1 276 ? -22.757 -5.511 10.712 1.00 75.19 276 HIS A C 1
ATOM 2287 O O . HIS A 1 276 ? -22.527 -6.249 9.756 1.00 75.19 276 HIS A O 1
ATOM 2293 N N . VAL A 1 277 ? -23.746 -5.785 11.573 1.00 71.00 277 VAL A N 1
ATOM 2294 C CA . VAL A 1 277 ? -24.656 -6.925 11.402 1.00 71.00 277 VAL A CA 1
ATOM 2295 C C . VAL A 1 277 ? -25.659 -6.616 10.290 1.00 71.00 277 VAL A C 1
ATOM 2297 O O . VAL A 1 277 ? -26.580 -5.817 10.467 1.00 71.00 277 VAL A O 1
ATOM 2300 N N . GLU A 1 278 ? -25.534 -7.276 9.139 1.00 56.12 278 GLU A N 1
ATOM 2301 C CA . GLU A 1 278 ? -26.590 -7.249 8.129 1.00 56.12 278 GLU A CA 1
ATOM 2302 C C . GLU A 1 278 ? -27.745 -8.188 8.509 1.00 56.12 278 GLU A C 1
ATOM 2304 O O . GLU A 1 278 ? -27.575 -9.394 8.708 1.00 56.12 278 GLU A O 1
ATOM 2309 N N . LYS A 1 279 ? -28.961 -7.626 8.547 1.00 45.78 279 LYS A N 1
ATOM 2310 C CA . LYS A 1 279 ? -30.214 -8.376 8.410 1.00 45.78 279 LYS A CA 1
ATOM 2311 C C . LYS A 1 279 ? -30.186 -9.113 7.065 1.00 45.78 279 LYS A C 1
ATOM 2313 O O . LYS A 1 279 ? -30.499 -8.519 6.039 1.00 45.78 279 LYS A O 1
ATOM 2318 N N . ARG A 1 280 ? -29.875 -10.412 7.059 1.00 36.59 280 ARG A N 1
ATOM 2319 C CA . ARG A 1 280 ? -30.172 -11.286 5.913 1.00 36.59 280 ARG A CA 1
ATOM 2320 C C . ARG A 1 280 ? -31.691 -11.367 5.717 1.00 36.59 280 ARG A C 1
ATOM 2322 O O . ARG A 1 280 ? -32.346 -12.190 6.350 1.00 36.59 280 ARG A O 1
ATOM 2329 N N . SER A 1 281 ? -32.260 -10.574 4.814 1.00 32.19 281 SER A N 1
ATOM 2330 C CA . SER A 1 281 ? -33.417 -11.045 4.051 1.00 32.19 281 SER A CA 1
ATOM 2331 C C . SER A 1 281 ? -32.876 -11.874 2.894 1.00 32.19 281 SER A C 1
ATOM 2333 O O . SER A 1 281 ? -32.186 -11.353 2.023 1.00 32.19 281 SER A O 1
ATOM 2335 N N . CYS A 1 282 ? -33.144 -13.178 2.917 1.00 34.72 282 CYS A N 1
ATOM 2336 C CA . CYS A 1 282 ? -32.928 -14.039 1.763 1.00 34.72 282 CYS A CA 1
ATOM 2337 C C . CYS A 1 282 ? -33.689 -13.473 0.559 1.00 34.72 282 CYS A C 1
ATOM 2339 O O . CYS A 1 282 ? -34.916 -13.526 0.538 1.00 34.72 282 CYS A O 1
ATOM 2341 N N . SER A 1 283 ? -32.976 -13.016 -0.461 1.00 29.91 283 SER A N 1
ATOM 2342 C CA . SER A 1 283 ? -33.464 -13.087 -1.832 1.00 29.91 283 SER A CA 1
ATOM 2343 C C . SER A 1 283 ? -32.278 -13.256 -2.764 1.00 29.91 283 SER A C 1
ATOM 2345 O O . SER A 1 283 ? -31.425 -12.387 -2.909 1.00 29.91 283 SER A O 1
ATOM 2347 N N . SER A 1 284 ? -32.240 -14.439 -3.354 1.00 34.03 284 SER A N 1
ATOM 2348 C CA . SER A 1 284 ? -31.564 -14.758 -4.596 1.00 34.03 284 SER A CA 1
ATOM 2349 C C . SER A 1 284 ? -31.783 -13.678 -5.656 1.00 34.03 284 SER A C 1
ATOM 2351 O O . SER A 1 284 ? -32.910 -13.526 -6.119 1.00 34.03 284 SER A O 1
ATOM 2353 N N . SER A 1 285 ? -30.720 -12.992 -6.060 1.00 29.00 285 SER A N 1
ATOM 2354 C CA . SER A 1 285 ? -30.390 -12.691 -7.458 1.00 29.00 285 SER A CA 1
ATOM 2355 C C . SER A 1 285 ? -29.231 -11.708 -7.500 1.00 29.00 285 SER A C 1
ATOM 2357 O O . SER A 1 285 ? -29.144 -10.792 -6.687 1.00 29.00 285 SER A O 1
ATOM 2359 N N . ASP A 1 286 ? -28.358 -11.934 -8.469 1.00 34.25 286 ASP A N 1
ATOM 2360 C CA . ASP A 1 286 ? -27.280 -11.058 -8.890 1.00 34.25 286 ASP A CA 1
ATOM 2361 C C . ASP A 1 286 ? -27.684 -9.582 -9.011 1.00 34.25 286 ASP A C 1
ATOM 2363 O O . ASP A 1 286 ? -28.832 -9.257 -9.305 1.00 34.25 286 ASP A O 1
ATOM 2367 N N . ASN A 1 287 ? -26.667 -8.722 -8.907 1.00 33.59 287 ASN A N 1
ATOM 2368 C CA . ASN A 1 287 ? -26.684 -7.298 -9.236 1.00 33.59 287 ASN A CA 1
ATOM 2369 C C . ASN A 1 287 ? -27.641 -6.428 -8.415 1.00 33.59 287 ASN A C 1
ATOM 2371 O O . ASN A 1 287 ? -28.758 -6.178 -8.845 1.00 33.59 287 ASN A O 1
ATOM 2375 N N . GLU A 1 288 ? -27.131 -5.766 -7.372 1.00 28.03 288 GLU A N 1
ATOM 2376 C CA . GLU A 1 288 ? -27.450 -4.345 -7.216 1.00 28.03 288 GLU A CA 1
ATOM 2377 C C . GLU A 1 288 ? -26.393 -3.567 -6.424 1.00 28.03 288 GLU A C 1
ATOM 2379 O O . GLU A 1 288 ? -25.844 -3.993 -5.411 1.00 28.03 288 GLU A O 1
ATOM 2384 N N . ARG A 1 289 ? -26.074 -2.415 -7.009 1.00 31.16 289 ARG A N 1
ATOM 2385 C CA . ARG A 1 289 ? -25.037 -1.449 -6.674 1.00 31.16 289 ARG A CA 1
ATOM 2386 C C . ARG A 1 289 ? -25.282 -0.791 -5.314 1.00 31.16 289 ARG A C 1
ATOM 2388 O O . ARG A 1 289 ? -26.382 -0.334 -5.035 1.00 31.16 289 ARG A O 1
ATOM 2395 N N . TYR A 1 290 ? -24.190 -0.664 -4.557 1.00 35.28 290 TYR A N 1
ATOM 2396 C CA . TYR A 1 290 ? -23.833 0.442 -3.660 1.00 35.28 290 TYR A CA 1
ATOM 2397 C C . TYR A 1 290 ? -24.986 1.166 -2.941 1.00 35.28 290 TYR A C 1
ATOM 2399 O O . TYR A 1 290 ? -25.633 2.053 -3.496 1.00 35.28 290 TYR A O 1
ATOM 2407 N N . CYS A 1 291 ? -25.153 0.888 -1.644 1.00 29.09 291 CYS A N 1
ATOM 2408 C CA . CYS A 1 291 ? -25.946 1.733 -0.753 1.00 29.09 291 CYS A CA 1
ATOM 2409 C C . CYS A 1 291 ? -25.068 2.632 0.129 1.00 29.09 291 CYS A C 1
ATOM 2411 O O . CYS A 1 291 ? -24.273 2.173 0.950 1.00 29.09 291 CYS A O 1
ATOM 2413 N N . ASN A 1 292 ? -25.289 3.932 -0.070 1.00 29.84 292 ASN A N 1
ATOM 2414 C CA . ASN A 1 292 ? -24.731 5.101 0.601 1.00 29.84 292 ASN A CA 1
ATOM 2415 C C . ASN A 1 292 ? -24.667 4.991 2.133 1.00 29.84 292 ASN A C 1
ATOM 2417 O O . ASN A 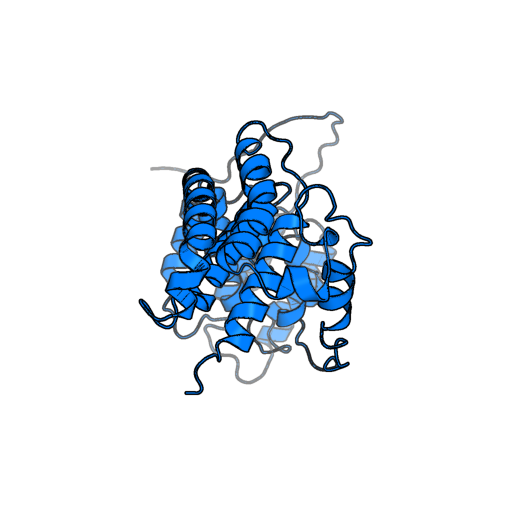1 292 ? -25.681 4.772 2.796 1.00 29.84 292 ASN A O 1
ATOM 2421 N N . PHE A 1 293 ? -23.497 5.299 2.699 1.00 33.31 293 PHE A N 1
ATOM 2422 C CA . PHE A 1 293 ? -23.323 5.628 4.117 1.00 33.31 293 PHE A CA 1
ATOM 2423 C C . PHE A 1 293 ? -23.031 7.127 4.283 1.00 33.31 293 PHE A C 1
ATOM 2425 O O . PHE A 1 293 ? -21.950 7.548 4.676 1.00 33.31 293 PHE A O 1
ATOM 2432 N N . THR A 1 294 ? -24.030 7.957 3.988 1.00 34.69 294 THR A N 1
ATOM 2433 C CA . THR A 1 294 ? -24.075 9.364 4.420 1.00 34.69 294 THR A CA 1
ATOM 2434 C C . THR A 1 294 ? -25.440 9.673 5.030 1.00 34.69 294 THR A C 1
ATOM 2436 O O . THR A 1 294 ? -26.228 10.471 4.534 1.00 34.69 294 THR A O 1
ATOM 2439 N N . GLY A 1 295 ? -25.727 9.045 6.171 1.00 27.41 295 GLY A N 1
ATOM 2440 C CA . GLY A 1 295 ? -26.815 9.474 7.044 1.00 27.41 295 GLY A CA 1
ATOM 2441 C C . GLY A 1 295 ? -26.452 10.777 7.760 1.00 27.41 295 GLY A C 1
ATOM 2442 O O . GLY A 1 295 ? -25.961 10.746 8.884 1.00 27.41 295 GLY A O 1
ATOM 2443 N N . LYS A 1 296 ? -26.694 11.929 7.123 1.00 28.69 296 LYS A N 1
ATOM 2444 C CA . LYS A 1 296 ? -26.911 13.198 7.833 1.00 28.69 296 LYS A CA 1
ATOM 2445 C C . LYS A 1 296 ? -28.410 13.463 7.902 1.00 28.69 296 LYS A C 1
ATOM 2447 O O . LYS A 1 296 ? -29.014 13.923 6.940 1.00 28.69 296 LYS A O 1
ATOM 2452 N N . THR A 1 297 ? -28.992 13.224 9.069 1.00 28.42 297 THR A N 1
ATOM 2453 C CA . THR A 1 297 ? -30.239 13.866 9.485 1.00 28.42 297 THR A CA 1
ATOM 2454 C C . THR A 1 297 ? -29.961 15.320 9.882 1.00 28.42 297 THR A C 1
ATOM 2456 O O . THR A 1 297 ? -29.259 15.578 10.857 1.00 28.42 297 THR A O 1
ATOM 2459 N N . SER A 1 298 ? -30.553 16.233 9.103 1.00 27.92 298 SER A N 1
ATOM 2460 C CA . SER A 1 298 ? -31.155 17.529 9.478 1.00 27.92 298 SER A CA 1
ATOM 2461 C C . SER A 1 298 ? -30.327 18.605 10.206 1.00 27.92 298 SER A C 1
ATOM 2463 O O . SER A 1 298 ? -30.057 18.511 11.403 1.00 27.92 298 SER A O 1
ATOM 2465 N N . ARG A 1 299 ? -30.134 19.737 9.515 1.00 27.42 299 ARG A N 1
ATOM 2466 C CA . ARG A 1 299 ? -30.948 20.947 9.735 1.00 27.42 299 ARG A CA 1
ATOM 2467 C C . ARG A 1 299 ? -31.397 21.505 8.394 1.00 27.42 299 ARG A C 1
ATOM 2469 O O . ARG A 1 299 ? -30.588 21.394 7.448 1.00 27.42 299 ARG A O 1
#

Radius of gyration: 24.34 Å; Cα contacts (8 Å, |Δi|>4): 260; chains: 1; bounding box: 64×41×66 Å

Mean predicted aligned error: 12.72 Å

Secondary structure (DSSP, 8-state):
-PPPPHHHHHHHHHHHHHHHHHSPPP-SGGGHHHHHHHHHHHHHHHHTTTTHHHHHHGGGGSTTS--TT-HHHHHHHHTS-------S---HHHHHSPPHHHHS-HHHHHHHHHHHHHHHHHHHHTTSTTSHHHHHTHHHHHHHHHHHHHHHHHTTSTHHHHHHHHHHHHHHHS-S-TTSHHHHHHHHTTGGGT--STT--HHHHHHHHHHHTT-S---HHHHHHHHHHHHGGGS--SHHHHHHHHHHHHHHHTSTT--TTT---HHHHHHHHHTT-----------------------

Sequence (299 aa):
MMGLSDGERYQKCVSIIDYMHKLPRFKEYHYLHINTLLDKLWPAFLRGNSNSLHWILGSESSAEHLDDQSLLLCAFQAGKPRKTDLDTANSWRDQYLPDAAKLLSGEDAQIWSMLRYTEAYYYAVNRYPGDKFSTQMRETTDLISTIRGELHHLLQEPLFPIAW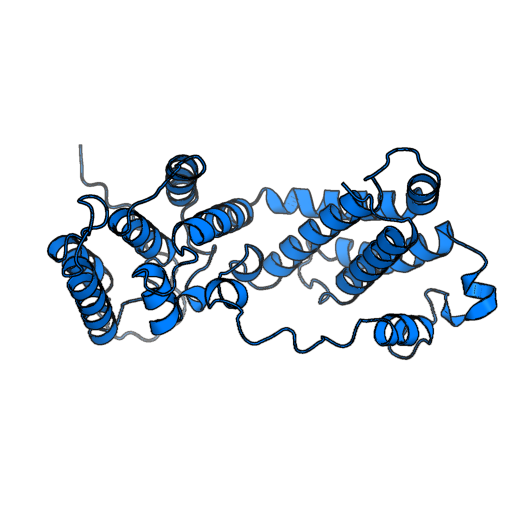MMQSLCHRIFPWNDDDLLTASGEEFHLHHDLRADGQDYETVFKWFKKWQFAKTVGAAERLRCMLVLIGKHRFFYVHQQERLLAMAAEWNGREGQKKHDIINLNWLADTLAQHVEKRSCSSSDNERYCNFTGKTSR